Protein AF-A0AAD4W761-F1 (afdb_monomer_lite)

Foldseek 3Di:
DVVVVVVVVVVVVVVVVVVVVVVVVVVVVVVVVVVVVVVVVVVVVVVVVVVVVVVVVVVVVVVVVVVVVVVVVVVVVVVVVVVVVVVVVVVVVVVVVVVVVVVVVVVVVVVPDPDPDPPVPPVVPPDPDPDPDPDDDDDDDDDDDDPDDDPDLVQQPDPVVSDRDDDPDDDDDDDDDDPDVVVVVVVVVVVVVD

Sequence (194 aa):
MILNSTVHIHERKSNDAEVESLREEYHQRVATLERKVYALTKERDTLRWEQNKKSDAAALLKEKDEIINQVLAEGEELSKKQAAQEGQIRKLRAQIREFEEEKKGLITKLQEGDAAVAVAEEVKKNNHVDGKTLDNELEVVEGMKLDKGYISPYFITNQNNKKCELENPLIIIHEKKISSINDVVKVLELVLQL

pLDDT: mean 77.9, std 15.73, range [31.94, 96.19]

Radius of gyration: 45.32 Å; chains: 1; bounding box: 73×38×154 Å

InterPro domains:
  IPR022092 TATA element modulatory factor 1 DNA binding [PF12329] (56-124)
  IPR027409 GroEL-like apical domain superfamily [G3DSA:3.50.7.10] (127-194)
  IPR027409 GroEL-like apical domain superfamily [SSF52029] (135-193)

Structure (mmCIF, N/CA/C/O backbone):
data_AF-A0AAD4W761-F1
#
_entry.id   AF-A0AAD4W761-F1
#
loop_
_atom_site.group_PDB
_atom_site.id
_atom_site.type_symbol
_atom_site.label_atom_id
_atom_site.label_alt_id
_atom_site.label_comp_id
_atom_site.label_asym_id
_atom_site.label_entity_id
_atom_site.label_seq_id
_atom_site.pdbx_PDB_ins_code
_atom_site.Cartn_x
_atom_site.Cartn_y
_atom_site.Cartn_z
_atom_site.occupancy
_atom_site.B_iso_or_equiv
_atom_site.auth_seq_id
_atom_site.auth_comp_id
_atom_site.auth_asym_id
_atom_site.auth_atom_id
_atom_site.pdbx_PDB_model_num
ATOM 1 N N . MET A 1 1 ? 39.988 -2.678 -91.164 1.00 60.91 1 MET A N 1
ATOM 2 C CA . MET A 1 1 ? 40.422 -3.346 -89.915 1.00 60.91 1 MET A CA 1
ATOM 3 C C . MET A 1 1 ? 40.260 -2.461 -88.670 1.00 60.91 1 MET A C 1
ATOM 5 O O . MET A 1 1 ? 39.873 -2.989 -87.644 1.00 60.91 1 MET A O 1
ATOM 9 N N . ILE A 1 2 ? 40.465 -1.136 -88.754 1.00 56.91 2 ILE A N 1
ATOM 10 C CA . ILE A 1 2 ? 40.425 -0.217 -87.591 1.00 56.91 2 ILE A CA 1
ATOM 11 C C . ILE A 1 2 ? 38.996 0.108 -87.089 1.00 56.91 2 ILE A C 1
ATOM 13 O O . ILE A 1 2 ? 38.800 0.296 -85.895 1.00 56.91 2 ILE A O 1
ATOM 17 N N . LEU A 1 3 ? 37.969 0.128 -87.954 1.00 57.50 3 LEU A N 1
ATOM 18 C CA . LEU A 1 3 ? 36.592 0.431 -87.516 1.00 57.50 3 LEU A CA 1
ATOM 19 C C . LEU A 1 3 ? 36.008 -0.639 -86.573 1.00 57.50 3 LEU A C 1
ATOM 21 O O . LEU A 1 3 ? 35.430 -0.291 -85.549 1.00 57.50 3 LEU A O 1
ATOM 25 N N . ASN A 1 4 ? 36.209 -1.928 -86.870 1.00 58.97 4 ASN A N 1
ATOM 26 C CA . ASN A 1 4 ? 35.642 -3.023 -86.069 1.00 58.97 4 ASN A CA 1
ATOM 27 C C . ASN A 1 4 ? 36.261 -3.111 -84.666 1.00 58.97 4 ASN A C 1
ATOM 29 O O . ASN A 1 4 ? 35.564 -3.438 -83.711 1.00 58.97 4 ASN A O 1
ATOM 33 N N . SER A 1 5 ? 37.549 -2.777 -84.509 1.00 64.50 5 SER A N 1
ATOM 34 C CA . SER A 1 5 ? 38.173 -2.700 -83.182 1.00 64.50 5 SER A CA 1
ATOM 35 C C . SER A 1 5 ? 37.614 -1.542 -82.359 1.00 64.50 5 SER A C 1
ATOM 37 O O . SER A 1 5 ? 37.387 -1.700 -81.164 1.00 64.50 5 SER A O 1
ATOM 39 N N . THR A 1 6 ? 37.352 -0.392 -82.985 1.00 67.19 6 THR A N 1
ATOM 40 C CA . THR A 1 6 ? 36.808 0.782 -82.290 1.00 67.19 6 THR A CA 1
ATOM 41 C C . THR A 1 6 ? 35.362 0.559 -81.853 1.00 67.19 6 THR A C 1
ATOM 43 O O . THR A 1 6 ? 35.023 0.917 -80.728 1.00 67.19 6 THR A O 1
ATOM 46 N N . VAL A 1 7 ? 34.538 -0.087 -82.687 1.00 69.69 7 VAL A N 1
ATOM 47 C CA . VAL A 1 7 ? 33.154 -0.457 -82.337 1.00 69.69 7 VAL A CA 1
ATOM 48 C C . VAL A 1 7 ? 33.130 -1.423 -81.152 1.00 69.69 7 VAL A C 1
ATOM 50 O O . VAL A 1 7 ? 32.472 -1.131 -80.161 1.00 69.69 7 VAL A O 1
ATOM 53 N N . HIS A 1 8 ? 33.936 -2.490 -81.166 1.00 65.81 8 HIS A N 1
ATOM 54 C CA . HIS A 1 8 ? 33.999 -3.426 -80.037 1.00 65.81 8 HIS A CA 1
ATOM 55 C C . HIS A 1 8 ? 34.548 -2.812 -78.744 1.00 65.81 8 HIS A C 1
ATOM 57 O O . HIS A 1 8 ? 34.137 -3.202 -77.653 1.00 65.81 8 HIS A O 1
ATOM 63 N N . ILE A 1 9 ? 35.474 -1.852 -78.832 1.00 67.81 9 ILE A N 1
ATOM 64 C CA . ILE A 1 9 ? 35.941 -1.105 -77.656 1.00 67.81 9 ILE A CA 1
ATOM 65 C C . ILE A 1 9 ? 34.816 -0.219 -77.105 1.00 67.81 9 ILE A C 1
ATOM 67 O O . ILE A 1 9 ? 34.692 -0.090 -75.889 1.00 67.81 9 ILE A O 1
ATOM 71 N N . HIS A 1 10 ? 34.000 0.382 -77.973 1.00 67.88 10 HIS A N 1
ATOM 72 C CA . HIS A 1 10 ? 32.864 1.206 -77.562 1.00 67.88 10 HIS A CA 1
ATOM 73 C C . HIS A 1 10 ? 31.740 0.365 -76.943 1.00 67.88 10 HIS A C 1
ATOM 75 O O . HIS A 1 10 ? 31.237 0.723 -75.885 1.00 67.88 10 HIS A O 1
ATOM 81 N N . GLU A 1 11 ? 31.416 -0.786 -77.538 1.00 67.06 11 GLU A N 1
ATOM 82 C CA . GLU A 1 11 ? 30.448 -1.753 -77.001 1.00 67.06 11 GLU A CA 1
ATOM 83 C C . GLU A 1 11 ? 30.891 -2.300 -75.640 1.00 67.06 11 GLU A C 1
ATOM 85 O O . GLU A 1 11 ? 30.096 -2.335 -74.709 1.00 67.06 11 GLU A O 1
ATOM 90 N N . ARG A 1 12 ? 32.174 -2.661 -75.475 1.00 69.88 12 ARG A N 1
ATOM 91 C CA . ARG A 1 12 ? 32.706 -3.095 -74.169 1.00 69.88 12 ARG A CA 1
ATOM 92 C C . ARG A 1 12 ? 32.616 -1.996 -73.114 1.00 69.88 12 ARG A C 1
ATOM 94 O O . ARG A 1 12 ? 32.177 -2.269 -72.008 1.00 69.88 12 ARG A O 1
ATOM 101 N N . LYS A 1 13 ? 32.970 -0.756 -73.467 1.00 70.00 13 LYS A N 1
ATOM 102 C CA . LYS A 1 13 ? 32.838 0.396 -72.560 1.00 70.00 13 LYS A CA 1
ATOM 103 C C . LYS A 1 13 ? 31.381 0.696 -72.196 1.00 70.00 13 LYS A C 1
ATOM 105 O O . LYS A 1 13 ? 31.127 1.091 -71.066 1.00 70.00 13 LYS A O 1
ATOM 110 N N . SER A 1 14 ? 30.450 0.511 -73.134 1.00 73.50 14 SER A N 1
ATOM 111 C CA . SER A 1 14 ? 29.008 0.651 -72.891 1.00 73.50 14 SER A CA 1
ATOM 112 C C . SER A 1 14 ? 28.508 -0.421 -71.923 1.00 73.50 14 SER A C 1
ATOM 114 O O . SER A 1 14 ? 27.874 -0.098 -70.925 1.00 73.50 14 SER A O 1
ATOM 116 N N . ASN A 1 15 ? 28.874 -1.682 -72.161 1.00 79.25 15 ASN A N 1
ATOM 117 C CA . ASN A 1 15 ? 28.466 -2.807 -71.320 1.00 79.25 15 ASN A CA 1
ATOM 118 C C . ASN A 1 15 ? 29.048 -2.710 -69.899 1.00 79.25 15 ASN A C 1
ATOM 120 O O . ASN A 1 15 ? 28.340 -2.975 -68.933 1.00 79.25 15 ASN A O 1
ATOM 124 N N . ASP A 1 16 ? 30.310 -2.294 -69.751 1.00 81.25 16 ASP A N 1
ATOM 125 C CA . ASP A 1 16 ? 30.931 -2.096 -68.434 1.00 81.25 16 ASP A CA 1
ATOM 126 C C . ASP A 1 16 ? 30.232 -0.975 -67.640 1.00 81.25 16 ASP A C 1
ATOM 128 O O . ASP A 1 16 ? 30.037 -1.098 -66.430 1.00 81.25 16 ASP A O 1
ATOM 132 N N . ALA A 1 17 ? 29.795 0.097 -68.314 1.00 84.62 17 ALA A N 1
ATOM 133 C CA . ALA A 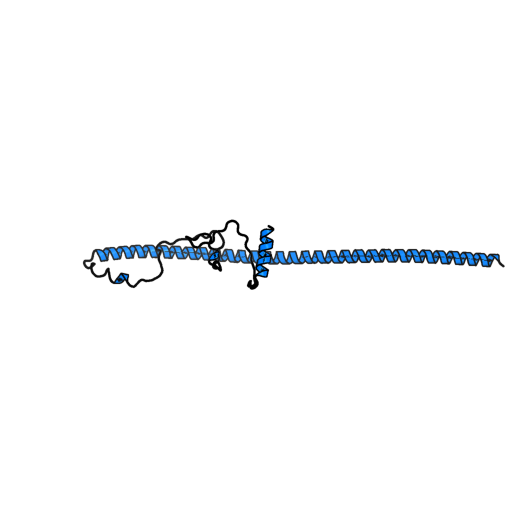1 17 ? 29.038 1.180 -67.685 1.00 84.62 17 ALA A CA 1
ATOM 134 C C . ALA A 1 17 ? 27.629 0.734 -67.248 1.00 84.62 17 ALA A C 1
ATOM 136 O O . ALA A 1 17 ? 27.174 1.102 -66.163 1.00 84.62 17 ALA A O 1
ATOM 137 N N . GLU A 1 18 ? 26.954 -0.090 -68.053 1.00 87.19 18 GLU A N 1
ATOM 138 C CA . GLU A 1 18 ? 25.661 -0.686 -67.693 1.00 87.19 18 GLU A CA 1
ATOM 139 C C . GLU A 1 18 ? 25.786 -1.608 -66.471 1.00 87.19 18 GLU A C 1
ATOM 141 O O . GLU A 1 18 ? 24.979 -1.516 -65.541 1.00 87.19 18 GLU A O 1
ATOM 146 N N . VAL A 1 19 ? 26.833 -2.439 -66.418 1.00 84.50 19 VAL A N 1
ATOM 147 C CA . VAL A 1 19 ? 27.115 -3.329 -65.279 1.00 84.50 19 VAL A CA 1
ATOM 148 C C . VAL A 1 19 ? 27.401 -2.541 -64.000 1.00 84.50 19 VAL A C 1
ATOM 150 O O . VAL A 1 19 ? 26.883 -2.904 -62.940 1.00 84.50 19 VAL A O 1
ATOM 153 N N . GLU A 1 20 ? 28.176 -1.456 -64.074 1.00 87.31 20 GLU A N 1
ATOM 154 C CA . GLU A 1 20 ? 28.436 -0.617 -62.898 1.00 87.31 20 GLU A CA 1
ATOM 155 C C . GLU A 1 20 ? 27.157 0.087 -62.421 1.00 87.31 20 GLU A C 1
ATOM 157 O O . GLU A 1 20 ? 26.890 0.105 -61.222 1.00 87.31 20 GLU A O 1
ATOM 162 N N . SER A 1 21 ? 26.301 0.561 -63.337 1.00 88.12 21 SER A N 1
ATOM 163 C CA . SER A 1 21 ? 25.018 1.184 -62.973 1.00 88.12 21 SER A CA 1
ATOM 164 C C . SER A 1 21 ? 24.080 0.219 -62.235 1.00 88.12 21 SER A C 1
ATOM 166 O O . SER A 1 21 ? 23.506 0.573 -61.203 1.00 88.12 21 SER A O 1
ATOM 168 N N . LEU A 1 22 ? 23.993 -1.034 -62.702 1.00 90.19 22 LEU A N 1
ATOM 169 C CA . LEU A 1 22 ? 23.227 -2.091 -62.042 1.00 90.19 22 LEU A CA 1
ATOM 170 C C . LEU A 1 22 ? 23.802 -2.384 -60.659 1.00 90.19 22 LEU A C 1
ATOM 172 O O . LEU A 1 22 ? 23.060 -2.508 -59.687 1.00 90.19 22 LEU A O 1
ATOM 176 N N . ARG A 1 23 ? 25.129 -2.476 -60.544 1.00 88.00 23 ARG A N 1
ATOM 177 C CA . ARG A 1 23 ? 25.806 -2.710 -59.266 1.00 88.00 23 ARG A CA 1
ATOM 178 C C . ARG A 1 23 ? 25.522 -1.591 -58.263 1.00 88.00 23 ARG A C 1
ATOM 180 O O . ARG A 1 23 ? 25.254 -1.878 -57.094 1.00 88.00 23 ARG A O 1
ATOM 187 N N . GLU A 1 24 ? 25.530 -0.341 -58.710 1.00 89.44 24 GLU A N 1
ATOM 188 C CA . GLU A 1 24 ? 25.200 0.823 -57.888 1.00 89.44 24 GLU A CA 1
ATOM 189 C C . GLU A 1 24 ? 23.731 0.810 -57.442 1.00 89.44 24 GLU 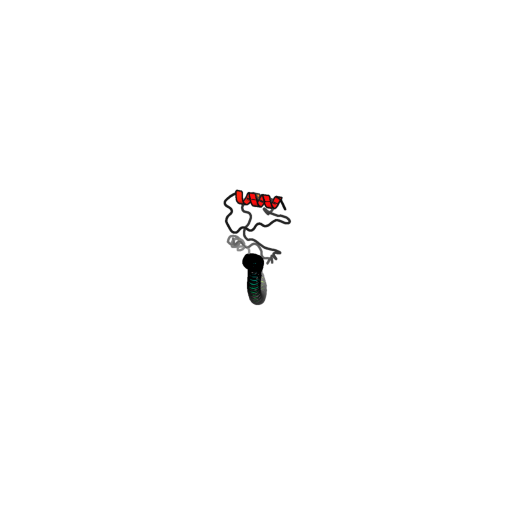A C 1
ATOM 191 O O . GLU A 1 24 ? 23.445 1.019 -56.258 1.00 89.44 24 GLU A O 1
ATOM 196 N N . GLU A 1 25 ? 22.806 0.455 -58.338 1.00 91.31 25 GLU A N 1
ATOM 197 C CA . GLU A 1 25 ? 21.389 0.263 -58.012 1.00 91.31 25 GLU A CA 1
ATOM 198 C C . GLU A 1 25 ? 21.194 -0.857 -56.974 1.00 91.31 25 GLU A C 1
ATOM 200 O O . GLU A 1 25 ? 20.497 -0.669 -55.970 1.00 91.31 25 GLU A O 1
ATOM 205 N N . TYR A 1 26 ? 21.865 -2.001 -57.147 1.00 93.50 26 TYR A N 1
ATOM 206 C CA . TYR A 1 26 ? 21.853 -3.100 -56.179 1.00 93.50 26 TYR A CA 1
ATOM 207 C C . TYR A 1 26 ? 22.385 -2.656 -54.814 1.00 93.50 26 TYR A C 1
ATOM 209 O O . TYR A 1 26 ? 21.756 -2.946 -53.794 1.00 93.50 26 TYR A O 1
ATOM 217 N N . HIS A 1 27 ? 23.497 -1.921 -54.765 1.00 91.19 27 HIS A N 1
ATOM 218 C CA . HIS A 1 27 ? 24.047 -1.402 -53.512 1.00 91.19 27 HIS A CA 1
ATOM 219 C C . HIS A 1 27 ? 23.092 -0.422 -52.820 1.00 91.19 27 HIS A C 1
ATOM 221 O O . HIS A 1 27 ? 22.879 -0.525 -51.608 1.00 91.19 27 HIS A O 1
ATOM 227 N N . GLN A 1 28 ? 22.452 0.481 -53.566 1.00 91.94 28 GLN A N 1
ATOM 228 C CA . GLN A 1 28 ? 21.430 1.378 -53.018 1.00 91.94 28 GLN A CA 1
ATOM 229 C C . GLN A 1 28 ? 20.206 0.611 -52.504 1.00 91.94 28 GLN A C 1
ATOM 231 O O . GLN A 1 28 ? 19.641 0.950 -51.454 1.00 91.94 28 GLN A O 1
ATOM 236 N N . ARG A 1 29 ? 19.802 -0.449 -53.210 1.00 92.19 29 ARG A N 1
ATOM 237 C CA . ARG A 1 29 ? 18.687 -1.307 -52.804 1.00 92.19 29 ARG A CA 1
ATOM 238 C C . ARG A 1 29 ? 19.008 -2.062 -51.520 1.00 92.19 29 ARG A C 1
ATOM 240 O O . ARG A 1 29 ? 18.184 -2.053 -50.606 1.00 92.19 29 ARG A O 1
ATOM 247 N N . VAL A 1 30 ? 20.202 -2.645 -51.422 1.00 92.69 30 VAL A N 1
ATOM 248 C CA . VAL A 1 30 ? 20.694 -3.321 -50.213 1.00 92.69 30 VAL A CA 1
ATOM 249 C C . VAL A 1 30 ? 20.752 -2.343 -49.042 1.00 92.69 30 VAL A C 1
ATOM 251 O O . VAL A 1 30 ? 20.143 -2.616 -48.012 1.00 92.69 30 VAL A O 1
ATOM 254 N N . ALA A 1 31 ? 21.343 -1.159 -49.218 1.00 91.56 31 ALA A N 1
ATOM 255 C CA . ALA A 1 31 ? 21.421 -0.150 -48.158 1.00 91.56 31 ALA A CA 1
ATOM 256 C C . ALA A 1 31 ? 20.030 0.296 -47.664 1.00 91.56 31 ALA A C 1
ATOM 258 O O . ALA A 1 31 ? 19.809 0.528 -46.474 1.00 91.56 31 ALA A O 1
ATOM 259 N N . THR A 1 32 ? 19.059 0.401 -48.575 1.00 93.38 32 THR A N 1
ATOM 260 C CA . THR A 1 32 ? 17.668 0.732 -48.232 1.00 93.38 32 THR A CA 1
ATOM 261 C C . THR A 1 32 ? 17.001 -0.400 -47.449 1.00 93.38 32 THR A C 1
ATOM 263 O O . THR A 1 32 ? 16.297 -0.146 -46.469 1.00 93.38 32 THR A O 1
ATOM 266 N N . LEU A 1 33 ? 17.229 -1.652 -47.856 1.00 92.25 33 LEU A N 1
ATOM 267 C CA . LEU A 1 33 ? 16.719 -2.831 -47.159 1.00 92.25 33 LEU A CA 1
ATOM 268 C C . LEU A 1 33 ? 17.332 -2.970 -45.765 1.00 92.25 33 LEU A C 1
ATOM 270 O O . LEU A 1 33 ? 16.588 -3.193 -44.815 1.00 92.25 33 LEU A O 1
ATOM 274 N N . GLU A 1 34 ? 18.637 -2.761 -45.610 1.00 91.25 34 GLU A N 1
ATOM 275 C CA . GLU A 1 34 ? 19.326 -2.794 -44.314 1.00 91.25 34 GLU A CA 1
ATOM 276 C C . GLU A 1 34 ? 18.765 -1.748 -43.345 1.00 91.25 34 GLU A C 1
ATOM 278 O O . GLU A 1 34 ? 18.434 -2.072 -42.201 1.00 91.25 34 GLU A O 1
ATOM 283 N N . ARG A 1 35 ? 18.555 -0.508 -43.812 1.00 92.94 35 ARG A N 1
ATOM 284 C CA . ARG A 1 35 ? 17.899 0.543 -43.011 1.00 92.94 35 ARG A CA 1
ATOM 285 C C . ARG A 1 35 ? 16.489 0.137 -42.590 1.00 92.94 35 ARG A C 1
ATOM 287 O O . ARG A 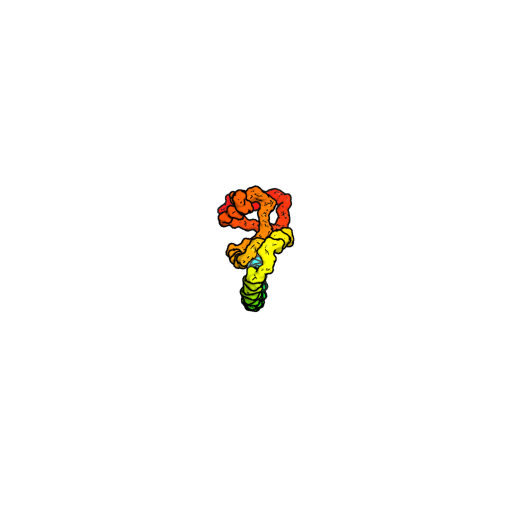1 35 ? 16.104 0.365 -41.443 1.00 92.94 35 ARG A O 1
ATOM 294 N N . LYS A 1 36 ? 15.724 -0.483 -43.493 1.00 96.19 36 LYS A N 1
ATOM 295 C CA . LYS A 1 36 ? 14.369 -0.966 -43.201 1.00 96.19 36 LYS A CA 1
ATOM 296 C C . LYS A 1 36 ? 14.383 -2.113 -42.187 1.00 96.19 36 LYS A C 1
ATOM 298 O O . LYS A 1 36 ? 13.573 -2.100 -41.266 1.00 96.19 36 LYS A O 1
ATOM 303 N N . VAL A 1 37 ? 15.311 -3.063 -42.310 1.00 94.31 37 VAL A N 1
ATOM 304 C CA . VAL A 1 37 ? 15.493 -4.159 -41.344 1.00 94.31 37 VAL A CA 1
ATOM 305 C C . VAL A 1 37 ? 15.845 -3.608 -39.967 1.00 94.31 37 VAL A C 1
ATOM 307 O O . VAL A 1 37 ? 15.253 -4.034 -38.976 1.00 94.31 37 VAL A O 1
ATOM 310 N N . TYR A 1 38 ? 16.749 -2.631 -39.893 1.00 95.31 38 TYR A N 1
ATOM 311 C CA . TYR A 1 38 ? 17.099 -1.979 -38.634 1.00 95.31 38 TYR A CA 1
ATOM 312 C C . TYR A 1 38 ? 15.895 -1.270 -37.995 1.00 95.31 38 TYR A C 1
ATOM 314 O O . TYR A 1 38 ? 15.610 -1.488 -36.817 1.00 95.31 38 TYR A O 1
ATOM 322 N N . ALA A 1 39 ? 15.151 -0.475 -38.772 1.00 94.00 39 ALA A N 1
ATOM 323 C CA . ALA A 1 39 ? 13.960 0.224 -38.288 1.00 94.00 39 ALA A CA 1
ATOM 324 C C . ALA A 1 39 ? 12.896 -0.752 -37.755 1.00 94.00 39 ALA A C 1
ATOM 326 O O . ALA A 1 39 ? 12.426 -0.586 -36.631 1.00 94.00 39 ALA A O 1
ATOM 327 N N . LEU A 1 40 ? 12.593 -1.812 -38.513 1.00 93.1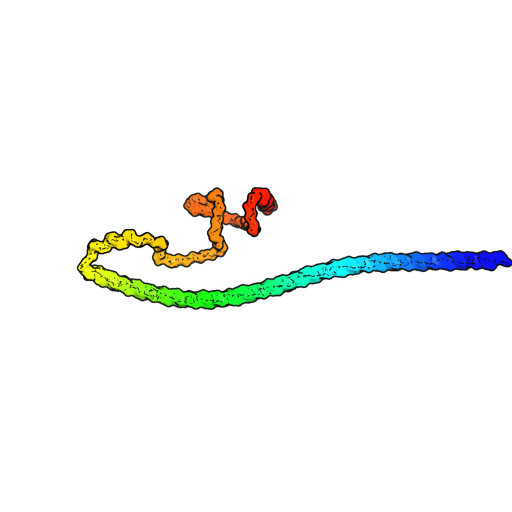2 40 LEU A N 1
ATOM 328 C CA . LEU A 1 40 ? 11.630 -2.842 -38.110 1.00 93.12 40 LEU A CA 1
ATOM 329 C C . LEU A 1 40 ? 12.103 -3.645 -36.892 1.00 93.12 40 LEU A C 1
ATOM 331 O O . LEU A 1 40 ? 11.295 -4.015 -36.046 1.00 93.12 40 LEU A O 1
ATOM 335 N N . THR A 1 41 ? 13.406 -3.906 -36.776 1.00 93.94 41 THR A N 1
ATOM 336 C CA . THR A 1 41 ? 13.982 -4.592 -35.609 1.00 93.94 41 THR A CA 1
ATOM 337 C C . THR A 1 41 ? 13.812 -3.748 -34.350 1.00 93.94 41 THR A C 1
ATOM 339 O O . THR A 1 41 ? 13.353 -4.255 -33.328 1.00 93.94 41 THR A O 1
ATOM 342 N N . LYS A 1 42 ? 14.106 -2.447 -34.442 1.00 95.19 42 LYS A N 1
ATOM 343 C CA . LYS A 1 42 ? 13.908 -1.500 -33.342 1.00 95.19 42 LYS A CA 1
ATOM 344 C C . LYS A 1 42 ? 12.436 -1.418 -32.930 1.00 95.19 42 LYS A C 1
ATOM 346 O O . LYS A 1 42 ? 12.144 -1.490 -31.741 1.00 95.19 42 LYS A O 1
ATOM 351 N N . GLU A 1 43 ? 11.527 -1.314 -33.898 1.00 91.81 43 GLU A N 1
ATOM 352 C CA . GLU A 1 43 ? 10.079 -1.263 -33.658 1.00 91.81 43 GLU A CA 1
ATOM 353 C C . GLU A 1 43 ? 9.558 -2.549 -32.991 1.00 91.81 43 GLU A C 1
ATOM 355 O O . GLU A 1 43 ? 8.842 -2.494 -31.987 1.00 91.81 43 GLU A O 1
ATOM 360 N N . ARG A 1 44 ? 9.982 -3.720 -33.482 1.00 92.12 44 ARG A N 1
ATOM 361 C CA . ARG A 1 44 ? 9.664 -5.020 -32.873 1.00 92.12 44 ARG A CA 1
ATOM 362 C C . ARG A 1 44 ? 10.104 -5.076 -31.411 1.00 92.12 44 ARG A C 1
ATOM 364 O O . ARG A 1 44 ? 9.344 -5.539 -30.562 1.00 92.12 44 ARG A O 1
ATOM 371 N N . ASP A 1 45 ? 11.322 -4.633 -31.116 1.00 90.06 45 ASP A N 1
ATOM 372 C CA . ASP A 1 45 ? 11.877 -4.709 -29.764 1.00 90.06 45 ASP A CA 1
ATOM 373 C C . ASP A 1 45 ? 11.160 -3.745 -28.805 1.00 90.06 45 ASP A C 1
ATOM 375 O O . ASP A 1 45 ? 10.870 -4.125 -27.667 1.00 90.06 45 ASP A O 1
ATOM 379 N N . THR A 1 46 ? 10.774 -2.551 -29.274 1.00 87.69 46 THR A N 1
ATOM 380 C CA . THR A 1 46 ? 9.934 -1.628 -28.492 1.00 87.69 46 THR A CA 1
ATOM 381 C C . THR A 1 46 ? 8.550 -2.210 -28.206 1.00 87.69 46 THR A C 1
ATOM 383 O O . THR A 1 46 ? 8.112 -2.200 -27.056 1.00 87.69 46 THR A O 1
ATOM 386 N N . LEU A 1 47 ? 7.896 -2.806 -29.209 1.00 86.00 47 LEU A N 1
ATOM 387 C CA . LEU A 1 47 ? 6.574 -3.422 -29.047 1.00 86.00 47 LEU A CA 1
ATOM 388 C C . LEU A 1 47 ? 6.612 -4.616 -28.087 1.00 86.00 47 LEU A C 1
ATOM 390 O O . LEU A 1 47 ? 5.726 -4.765 -27.245 1.00 86.00 47 LEU A O 1
ATOM 394 N N . ARG A 1 48 ? 7.659 -5.447 -28.164 1.00 84.00 48 ARG A N 1
ATOM 395 C CA . ARG A 1 48 ? 7.858 -6.574 -27.240 1.00 84.00 48 ARG A CA 1
ATOM 396 C C . ARG A 1 48 ? 7.995 -6.098 -25.792 1.00 84.00 48 ARG A C 1
ATOM 398 O O . ARG A 1 48 ? 7.428 -6.715 -24.893 1.00 84.00 48 ARG A O 1
ATOM 405 N N . TRP A 1 49 ? 8.728 -5.009 -25.557 1.00 72.19 49 TRP A N 1
ATOM 406 C CA . TRP A 1 49 ? 8.886 -4.438 -24.217 1.00 72.19 49 TRP A CA 1
ATOM 407 C C . TRP A 1 49 ? 7.564 -3.890 -23.662 1.00 72.19 49 TRP A C 1
ATOM 409 O O . TRP A 1 49 ? 7.210 -4.163 -22.514 1.00 72.19 49 TRP A O 1
ATOM 419 N N . GLU A 1 50 ? 6.790 -3.186 -24.489 1.00 77.44 50 GLU A N 1
ATOM 420 C CA . GLU A 1 50 ? 5.459 -2.701 -24.108 1.00 77.44 50 GLU A CA 1
ATOM 421 C C . GLU A 1 50 ? 4.479 -3.840 -23.808 1.00 77.44 50 GLU A C 1
ATOM 423 O O . GLU A 1 50 ? 3.707 -3.754 -22.850 1.00 77.44 50 GLU A O 1
ATOM 428 N N . GLN A 1 51 ? 4.509 -4.915 -24.600 1.00 77.75 51 GLN A N 1
ATOM 429 C CA . GLN A 1 51 ? 3.664 -6.086 -24.384 1.00 77.75 51 GLN A CA 1
ATOM 430 C C . GLN A 1 51 ? 4.000 -6.789 -23.065 1.00 77.75 51 GLN A C 1
ATOM 432 O O . GLN A 1 51 ? 3.080 -7.119 -22.320 1.00 77.75 51 GLN A O 1
ATOM 437 N N . ASN A 1 52 ? 5.288 -6.941 -22.739 1.00 73.31 52 ASN A N 1
ATOM 438 C CA . ASN A 1 52 ? 5.719 -7.499 -21.455 1.00 73.31 52 ASN A CA 1
ATOM 439 C C . ASN A 1 52 ? 5.261 -6.625 -20.275 1.00 73.31 52 ASN A C 1
ATOM 441 O O . ASN A 1 52 ? 4.701 -7.124 -19.306 1.00 73.31 52 ASN A O 1
ATOM 445 N N . LYS A 1 53 ? 5.390 -5.296 -20.379 1.00 76.56 53 LYS A N 1
ATOM 446 C CA . LYS A 1 53 ? 4.901 -4.382 -19.334 1.00 76.56 53 LYS A CA 1
ATOM 447 C C . LYS A 1 53 ? 3.382 -4.486 -19.137 1.00 76.56 53 LYS A C 1
ATOM 449 O O . LYS A 1 53 ? 2.894 -4.398 -18.011 1.00 76.56 53 LYS A O 1
ATOM 454 N N . LYS A 1 54 ? 2.625 -4.681 -20.223 1.00 74.44 54 LYS A N 1
ATOM 455 C CA . LYS A 1 54 ? 1.173 -4.922 -20.170 1.00 74.44 54 LYS A CA 1
ATOM 456 C C . LYS A 1 54 ? 0.835 -6.285 -19.561 1.00 74.44 54 LYS A C 1
ATOM 458 O O . LYS A 1 54 ? -0.122 -6.358 -18.795 1.00 74.44 54 LYS A O 1
ATOM 463 N N . SER A 1 55 ? 1.592 -7.343 -19.863 1.00 74.75 55 SER A N 1
ATOM 464 C CA . SER A 1 55 ? 1.375 -8.659 -19.247 1.00 74.75 55 SER A CA 1
ATOM 465 C C . SER A 1 55 ? 1.692 -8.655 -17.756 1.00 74.75 55 SER A C 1
ATOM 467 O O . SER A 1 55 ? 0.926 -9.224 -16.985 1.00 74.75 55 SER A O 1
ATOM 469 N N . ASP A 1 56 ? 2.752 -7.958 -17.341 1.00 76.56 56 ASP A N 1
ATOM 470 C CA . ASP A 1 56 ? 3.117 -7.822 -15.928 1.00 76.56 56 ASP A CA 1
ATOM 471 C C . ASP A 1 56 ? 2.033 -7.052 -15.161 1.00 76.56 56 ASP A C 1
ATOM 473 O O . ASP A 1 56 ? 1.616 -7.460 -14.080 1.00 76.56 56 ASP A O 1
ATOM 477 N N . ALA A 1 57 ? 1.491 -5.983 -15.756 1.00 75.44 57 ALA A N 1
ATOM 478 C CA . ALA A 1 57 ? 0.355 -5.260 -15.188 1.00 75.44 57 ALA A CA 1
ATOM 479 C C . ALA A 1 57 ? -0.908 -6.136 -15.076 1.00 75.44 57 ALA A C 1
ATOM 481 O O . ALA A 1 57 ? -1.621 -6.055 -14.078 1.00 75.44 57 ALA A O 1
ATOM 482 N N . ALA A 1 58 ? -1.179 -6.990 -16.069 1.00 78.19 58 ALA A N 1
ATOM 483 C CA . ALA A 1 58 ? -2.309 -7.919 -16.034 1.00 78.19 58 ALA A CA 1
ATOM 484 C C . ALA A 1 58 ? -2.137 -9.013 -14.965 1.00 78.19 58 ALA A C 1
ATOM 486 O O . ALA A 1 58 ? -3.104 -9.361 -14.288 1.00 78.19 58 ALA A O 1
ATOM 487 N N . ALA A 1 59 ? -0.917 -9.525 -14.779 1.00 81.44 59 ALA A N 1
ATOM 488 C CA . ALA A 1 59 ? -0.603 -10.477 -13.716 1.00 81.44 59 ALA A CA 1
ATOM 489 C C . ALA A 1 59 ? -0.802 -9.851 -12.326 1.00 81.44 59 ALA A C 1
ATOM 491 O O . ALA A 1 59 ? -1.469 -10.445 -11.481 1.00 81.44 59 ALA A O 1
ATOM 492 N N . LEU A 1 60 ? -0.316 -8.621 -12.128 1.00 79.62 60 LEU A N 1
ATOM 493 C CA . LEU A 1 60 ? -0.499 -7.871 -10.881 1.00 79.62 60 LEU A CA 1
ATOM 494 C C . LEU A 1 60 ? -1.971 -7.565 -10.583 1.00 79.62 60 LEU A C 1
ATOM 496 O O . LEU A 1 60 ? -2.378 -7.589 -9.425 1.00 79.62 60 LEU A O 1
ATOM 500 N N . LEU A 1 61 ? -2.778 -7.265 -11.604 1.00 76.44 61 LEU A N 1
ATOM 501 C CA . LEU A 1 61 ? -4.220 -7.064 -11.427 1.00 76.44 61 LEU A CA 1
ATOM 502 C C . LEU A 1 61 ? -4.903 -8.349 -10.961 1.00 76.44 61 LEU A C 1
ATOM 504 O O . LEU A 1 61 ? -5.651 -8.313 -9.991 1.00 76.44 61 LEU A O 1
ATOM 508 N N . LYS A 1 62 ? -4.576 -9.485 -11.583 1.00 87.62 62 LYS A N 1
ATOM 509 C CA . LYS A 1 62 ? -5.119 -10.786 -11.184 1.00 87.62 62 LYS A CA 1
ATOM 510 C C . LYS A 1 62 ? -4.744 -11.150 -9.742 1.00 87.62 62 LYS A C 1
ATOM 512 O O . LYS A 1 62 ? -5.600 -11.599 -8.989 1.00 87.62 62 LYS A O 1
ATOM 517 N N . GLU A 1 63 ? -3.493 -10.920 -9.352 1.00 88.25 63 GLU A N 1
ATOM 518 C CA . GLU A 1 63 ? -3.027 -11.141 -7.977 1.00 88.25 63 GLU A CA 1
ATOM 519 C C . GLU A 1 63 ? -3.767 -10.236 -6.978 1.00 88.25 63 GLU A C 1
ATOM 521 O O . GLU A 1 63 ? -4.212 -10.692 -5.925 1.00 88.25 63 GLU A O 1
ATOM 526 N N . LYS A 1 64 ? -3.979 -8.958 -7.323 1.00 85.50 64 LYS A N 1
ATOM 527 C CA . LYS A 1 64 ? -4.770 -8.037 -6.494 1.00 85.50 64 LYS A CA 1
ATOM 528 C C . LYS A 1 64 ? -6.226 -8.473 -6.357 1.00 85.50 64 LYS A C 1
ATOM 530 O O . LYS A 1 64 ? -6.754 -8.410 -5.249 1.00 85.50 64 LYS A O 1
ATOM 535 N N . ASP A 1 65 ? -6.857 -8.926 -7.435 1.00 88.50 65 ASP A N 1
ATOM 536 C CA . ASP A 1 65 ? -8.232 -9.436 -7.401 1.00 88.50 65 ASP A CA 1
ATOM 537 C C . ASP A 1 65 ? -8.342 -10.696 -6.522 1.00 88.50 65 ASP A C 1
ATOM 539 O O . ASP A 1 65 ? -9.298 -10.843 -5.759 1.00 88.50 65 ASP A O 1
ATOM 543 N N . GLU A 1 66 ? -7.345 -11.587 -6.562 1.00 93.12 66 GLU A N 1
ATOM 544 C CA . GLU A 1 66 ? -7.268 -12.751 -5.667 1.00 93.12 66 GLU A CA 1
ATOM 545 C C . GLU A 1 66 ? -7.161 -12.333 -4.190 1.00 93.12 66 GLU A C 1
ATOM 547 O O . GLU A 1 66 ? -7.904 -12.859 -3.356 1.00 93.12 66 GLU A O 1
ATOM 552 N N . ILE A 1 67 ? -6.319 -11.345 -3.867 1.00 91.94 67 ILE A N 1
ATOM 553 C CA . ILE A 1 67 ? -6.193 -10.799 -2.503 1.00 91.94 67 ILE A CA 1
ATOM 554 C C . ILE A 1 67 ? -7.510 -10.165 -2.040 1.00 91.94 67 ILE A C 1
ATOM 556 O O . ILE A 1 67 ? -7.946 -10.410 -0.916 1.00 91.94 67 ILE A O 1
ATOM 560 N N . ILE A 1 68 ? -8.169 -9.374 -2.892 1.00 90.19 68 ILE A N 1
ATOM 561 C CA . ILE A 1 68 ? -9.459 -8.746 -2.565 1.00 90.19 68 ILE A CA 1
ATOM 562 C C . ILE A 1 68 ? -10.497 -9.814 -2.207 1.00 90.19 68 ILE A C 1
ATOM 564 O O . ILE A 1 68 ? -11.185 -9.684 -1.195 1.00 90.19 68 ILE A O 1
ATOM 568 N N . ASN A 1 69 ? -10.579 -10.890 -2.991 1.00 92.38 69 ASN A N 1
ATOM 569 C CA . ASN A 1 69 ? -11.514 -11.982 -2.726 1.00 92.38 69 ASN A CA 1
ATOM 570 C C . ASN A 1 69 ? -11.209 -12.710 -1.407 1.00 92.38 69 ASN A C 1
ATOM 572 O O . ASN A 1 69 ? -12.139 -13.042 -0.671 1.00 92.38 69 ASN A O 1
ATOM 576 N N . GLN A 1 70 ? -9.931 -12.928 -1.077 1.00 92.62 70 GLN A N 1
ATOM 577 C CA . GLN A 1 70 ? -9.535 -13.507 0.213 1.00 92.62 70 GLN A CA 1
ATOM 578 C C . GLN A 1 70 ? -9.940 -12.605 1.384 1.00 92.62 70 GLN A C 1
ATOM 580 O O . GLN A 1 70 ? -10.581 -13.076 2.322 1.00 92.62 70 GLN A O 1
ATOM 585 N N . VAL A 1 71 ? -9.650 -11.303 1.299 1.00 90.62 71 VAL A N 1
ATOM 586 C CA . VAL A 1 71 ? -10.006 -10.325 2.342 1.00 90.62 71 VAL A CA 1
ATOM 587 C C . VAL A 1 71 ? -11.522 -10.232 2.527 1.00 90.62 71 VAL A C 1
ATOM 589 O O . VAL A 1 71 ? -11.998 -10.160 3.659 1.00 90.62 71 VAL A O 1
ATOM 592 N N . LEU A 1 72 ? -12.298 -10.269 1.439 1.00 89.31 72 LEU A N 1
ATOM 593 C CA . LEU A 1 72 ? -13.761 -10.283 1.512 1.00 89.31 72 LEU A CA 1
ATOM 594 C C . LEU A 1 72 ? -14.284 -11.539 2.226 1.00 89.31 72 LEU A C 1
ATOM 596 O O . LEU A 1 72 ? -15.127 -11.423 3.115 1.00 89.31 72 LEU A O 1
ATOM 600 N N . ALA A 1 73 ? -13.755 -12.719 1.890 1.00 89.88 73 ALA A N 1
ATOM 601 C CA . ALA A 1 73 ? -14.145 -13.975 2.532 1.00 89.88 73 ALA A CA 1
ATOM 602 C C . ALA A 1 73 ? -13.787 -14.002 4.030 1.00 89.88 73 ALA A C 1
ATOM 604 O O . ALA A 1 73 ? -14.597 -14.419 4.862 1.00 89.88 73 ALA A O 1
ATOM 605 N N . GLU A 1 74 ? -12.599 -13.514 4.396 1.00 90.88 74 GLU A N 1
ATOM 606 C CA . GLU A 1 74 ? -12.196 -13.365 5.799 1.00 90.88 74 GLU A CA 1
ATOM 607 C C . GLU A 1 74 ? -13.089 -12.367 6.550 1.00 90.88 74 GLU A C 1
ATOM 609 O O . GLU A 1 74 ? -13.479 -12.622 7.695 1.00 90.88 74 GLU A O 1
ATOM 614 N N . GLY A 1 75 ? -13.462 -11.261 5.900 1.00 86.75 75 GLY A N 1
ATOM 615 C CA . GLY A 1 75 ? -14.372 -10.255 6.445 1.00 86.75 75 GLY A CA 1
ATOM 616 C C . GLY A 1 75 ? -15.760 -10.814 6.767 1.00 86.75 75 GLY A C 1
ATOM 617 O O . GLY A 1 75 ? -16.286 -10.563 7.856 1.00 86.75 75 GLY A O 1
ATOM 618 N N . GLU A 1 76 ? -16.341 -11.624 5.877 1.00 89.38 76 GLU A N 1
ATOM 619 C CA . GLU A 1 76 ? -17.628 -12.289 6.129 1.00 89.38 76 GLU A CA 1
ATOM 620 C C . GLU A 1 76 ? -17.565 -13.256 7.322 1.00 89.38 76 GLU A C 1
ATOM 622 O O . GLU A 1 76 ? -18.468 -13.276 8.165 1.00 89.38 76 GLU A O 1
ATOM 627 N N . GLU A 1 77 ? -16.495 -14.047 7.433 1.00 87.38 77 GLU A N 1
ATOM 628 C CA . GLU A 1 77 ? -16.304 -14.979 8.550 1.00 87.38 77 GLU A CA 1
ATOM 629 C C . GLU A 1 77 ? -16.117 -14.252 9.890 1.00 87.38 77 GLU A C 1
ATOM 631 O O . GLU A 1 77 ? -16.688 -14.659 10.910 1.00 87.38 77 GLU A O 1
ATOM 636 N N . LEU A 1 78 ? -15.360 -13.151 9.906 1.00 83.69 78 LEU A N 1
ATOM 637 C CA . LEU A 1 78 ? -15.216 -12.303 11.091 1.00 83.69 78 LEU A CA 1
ATOM 638 C C . LEU A 1 78 ? -16.548 -11.663 11.493 1.00 83.69 78 LEU A C 1
ATOM 640 O O . LEU A 1 78 ? -16.874 -11.663 12.680 1.00 83.69 78 LEU A O 1
ATOM 644 N N . SER A 1 79 ? -17.348 -11.204 10.529 1.00 87.25 79 SER A N 1
ATOM 645 C CA . SER A 1 79 ? -18.675 -10.637 10.793 1.00 87.25 79 SER A CA 1
ATOM 646 C C . SER A 1 79 ? -19.612 -11.652 11.465 1.00 87.25 79 SER A C 1
ATOM 648 O O . SER A 1 79 ? -20.237 -11.347 12.486 1.00 87.25 79 SER A O 1
ATOM 650 N N . LYS A 1 80 ? -19.642 -12.906 10.986 1.00 89.88 80 LYS A N 1
ATOM 651 C CA . LYS A 1 80 ? -20.414 -13.988 11.633 1.00 89.88 80 LYS A CA 1
ATOM 652 C C . LYS A 1 80 ? -19.938 -14.258 13.063 1.00 89.88 80 LYS A C 1
ATOM 654 O O . LYS A 1 80 ? -20.760 -14.444 13.964 1.00 89.88 80 LYS A O 1
ATOM 659 N N . LYS A 1 81 ? -18.618 -14.279 13.288 1.00 86.88 81 LYS A N 1
ATOM 660 C CA . LYS A 1 81 ? -18.032 -14.475 14.626 1.00 86.88 81 LYS A CA 1
ATOM 661 C C . LYS A 1 81 ? -18.370 -13.322 15.571 1.00 86.88 81 LYS A C 1
ATOM 663 O O . LYS A 1 81 ? -18.722 -13.591 16.718 1.00 86.88 81 LYS A O 1
ATOM 668 N N . GLN A 1 82 ? -18.325 -12.076 15.098 1.00 79.38 82 GLN A N 1
ATOM 669 C CA . GLN A 1 82 ? -18.727 -10.900 15.876 1.00 79.38 82 GLN A CA 1
ATOM 670 C C . GLN A 1 82 ? -20.200 -10.981 16.285 1.00 79.38 82 GLN A C 1
ATOM 672 O O . GLN A 1 82 ? -20.500 -10.880 17.473 1.00 79.38 82 GLN A O 1
ATOM 677 N N . ALA A 1 83 ? -21.104 -11.289 15.351 1.00 82.44 83 ALA A N 1
ATOM 678 C CA . ALA A 1 83 ? -22.527 -11.450 15.661 1.00 82.44 83 ALA A CA 1
ATOM 679 C C . ALA A 1 83 ? -22.782 -12.550 16.716 1.00 82.44 83 ALA A C 1
ATOM 681 O O . ALA A 1 83 ? -23.610 -12.392 17.619 1.00 82.44 83 ALA A O 1
ATOM 682 N N . ALA A 1 84 ? -22.043 -13.665 16.650 1.00 84.94 84 ALA A N 1
ATOM 683 C CA . ALA A 1 84 ? -22.129 -14.730 17.649 1.00 84.94 84 ALA A CA 1
ATOM 684 C C . ALA A 1 84 ? -21.610 -14.288 19.032 1.00 84.94 84 ALA A C 1
ATOM 686 O O . ALA A 1 84 ? -22.246 -14.580 20.052 1.00 84.94 84 ALA A O 1
ATOM 687 N N . GLN A 1 85 ? -20.483 -13.570 19.075 1.00 82.94 85 GLN A N 1
ATOM 688 C CA . GLN A 1 85 ? -19.910 -13.024 20.310 1.00 82.94 85 GLN A CA 1
ATOM 689 C C . GLN A 1 85 ? -20.835 -11.988 20.957 1.00 82.94 85 GLN A C 1
ATOM 691 O O . GLN A 1 85 ? -21.080 -12.061 22.160 1.00 82.94 85 GLN A O 1
ATOM 696 N N . GLU A 1 86 ? -21.429 -11.083 20.181 1.00 82.06 86 GLU A N 1
ATOM 697 C CA . GLU A 1 86 ? -22.421 -10.122 20.677 1.00 82.06 86 GLU A CA 1
ATOM 698 C C . GLU A 1 86 ? -23.637 -10.820 21.301 1.00 82.06 86 GLU A C 1
ATOM 700 O O . GLU A 1 86 ? -24.116 -10.424 22.370 1.00 82.06 86 GLU A O 1
ATOM 705 N N . GLY A 1 87 ? -24.101 -11.915 20.691 1.00 84.50 87 GLY A N 1
ATOM 706 C CA . GLY A 1 87 ? -25.160 -12.750 21.252 1.00 84.50 87 GLY A CA 1
ATOM 707 C C . GLY A 1 87 ? -24.797 -13.346 22.619 1.00 84.50 87 GLY A C 1
ATOM 708 O O . GLY A 1 87 ? -25.629 -13.359 23.531 1.00 84.50 87 GLY A O 1
ATOM 709 N N . GLN A 1 88 ? -23.555 -13.807 22.792 1.00 84.25 88 GLN A N 1
ATOM 710 C CA . GLN A 1 88 ? -23.050 -14.300 24.081 1.00 84.25 88 GLN A CA 1
ATOM 711 C C . GLN A 1 88 ? -22.925 -13.174 25.113 1.00 84.25 88 GLN A C 1
ATOM 713 O O . GLN A 1 88 ? -23.385 -13.335 26.245 1.00 84.25 88 GLN A O 1
ATOM 718 N N . ILE A 1 89 ? -22.388 -12.016 24.716 1.00 85.88 89 ILE A N 1
ATOM 719 C CA . ILE A 1 89 ? -22.286 -10.825 25.572 1.00 85.88 89 ILE A CA 1
ATOM 720 C C . ILE A 1 89 ? -23.672 -10.414 26.073 1.00 85.88 89 ILE A C 1
ATOM 722 O O . ILE A 1 89 ? -23.836 -10.128 27.258 1.00 85.88 89 ILE A O 1
ATOM 726 N N . ARG A 1 90 ? -24.699 -10.444 25.216 1.00 86.06 90 ARG A N 1
ATOM 727 C CA . ARG A 1 90 ? -26.077 -10.129 25.618 1.00 86.06 90 ARG A CA 1
ATOM 728 C C . ARG A 1 90 ? -26.609 -11.088 26.689 1.00 86.06 90 ARG A C 1
ATOM 730 O O . ARG A 1 90 ? -27.265 -10.630 27.622 1.00 86.06 90 ARG A O 1
ATOM 737 N N . LYS A 1 91 ? -26.320 -12.391 26.583 1.00 88.31 91 LYS A N 1
ATOM 738 C CA . LYS A 1 91 ? -26.708 -13.387 27.602 1.00 88.31 91 LYS A CA 1
ATOM 739 C C . LYS A 1 91 ? -25.987 -13.151 28.928 1.00 88.31 91 LYS A C 1
ATOM 741 O O . LYS A 1 91 ? -26.641 -13.121 29.964 1.00 88.31 91 LYS A O 1
ATOM 746 N N . LEU A 1 92 ? -24.675 -12.920 28.887 1.00 86.88 92 LEU A N 1
ATOM 747 C CA . LEU A 1 92 ? -23.881 -12.618 30.082 1.00 86.88 92 LEU A CA 1
ATOM 748 C C . LEU A 1 92 ? -24.364 -11.333 30.765 1.00 86.88 92 LEU A C 1
ATOM 750 O O . LEU A 1 92 ? -24.523 -11.309 31.980 1.00 86.88 92 LEU A O 1
ATOM 754 N N . ARG A 1 93 ? -24.687 -10.287 29.993 1.00 83.88 93 ARG A N 1
ATOM 755 C CA . ARG A 1 93 ? -25.266 -9.043 30.526 1.00 83.88 93 ARG A CA 1
ATOM 756 C C . ARG A 1 93 ? -26.610 -9.272 31.223 1.00 83.88 93 ARG A C 1
ATOM 758 O O . ARG A 1 93 ? -26.859 -8.656 32.254 1.00 83.88 93 ARG A O 1
ATOM 765 N N . ALA A 1 94 ? -27.463 -10.151 30.691 1.00 87.88 94 ALA A N 1
ATOM 766 C CA . ALA A 1 94 ? -28.730 -10.501 31.336 1.00 87.88 94 ALA A CA 1
ATOM 767 C C . ALA A 1 94 ? -28.508 -11.243 32.665 1.00 87.88 94 ALA A C 1
ATOM 769 O O . ALA A 1 94 ? -29.115 -10.876 33.666 1.00 87.88 94 ALA A O 1
ATOM 770 N N . GLN A 1 95 ? -27.586 -12.212 32.691 1.00 87.50 95 GLN A N 1
ATOM 771 C CA . GLN A 1 95 ? -27.227 -12.946 33.910 1.00 87.50 95 GLN A CA 1
ATOM 772 C C . GLN A 1 95 ? -26.635 -12.027 34.984 1.00 87.50 95 GLN A C 1
ATOM 774 O O . GLN A 1 95 ? -27.012 -12.122 36.145 1.00 87.50 95 GLN A O 1
ATOM 779 N N . 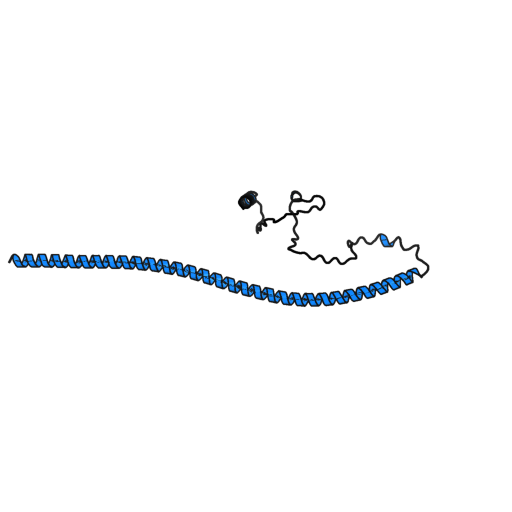ILE A 1 96 ? -25.742 -11.103 34.609 1.00 86.56 96 ILE A N 1
ATOM 780 C CA . ILE A 1 96 ? -25.162 -10.129 35.547 1.00 86.56 96 ILE A CA 1
ATOM 781 C C . ILE A 1 96 ? -26.258 -9.275 36.187 1.00 86.56 96 ILE A C 1
ATOM 783 O O . ILE A 1 96 ? -26.236 -9.081 37.398 1.00 86.56 96 ILE A O 1
ATOM 787 N N . ARG A 1 97 ? -27.241 -8.809 35.406 1.00 87.50 97 ARG A N 1
ATOM 788 C CA . ARG A 1 97 ? -28.359 -8.022 35.938 1.00 87.50 97 ARG A CA 1
ATOM 789 C C . ARG A 1 97 ? -29.180 -8.807 36.965 1.00 87.50 97 ARG A C 1
ATOM 791 O O . ARG A 1 97 ? -29.523 -8.257 38.006 1.00 87.50 97 ARG A O 1
ATOM 798 N N . GLU A 1 98 ? -29.467 -10.073 36.681 1.00 84.50 98 GLU A N 1
ATOM 799 C CA . GLU A 1 98 ? -30.205 -10.958 37.589 1.00 84.50 98 GLU A CA 1
ATOM 800 C C . GLU A 1 98 ? -29.425 -11.174 38.900 1.00 84.50 98 GLU A C 1
ATOM 802 O O . GLU A 1 98 ? -29.958 -10.950 39.987 1.00 84.50 98 GLU A O 1
ATOM 807 N N . PHE A 1 99 ? -28.119 -11.451 38.809 1.00 80.00 99 PHE A N 1
ATOM 808 C CA . PHE A 1 99 ? -27.247 -11.576 39.982 1.00 80.00 99 PHE A CA 1
ATOM 809 C C . PHE A 1 99 ? -27.070 -10.265 40.766 1.00 80.00 99 PHE A C 1
ATOM 811 O O . PHE A 1 99 ? -26.920 -10.290 41.989 1.00 80.00 99 PHE A O 1
ATOM 818 N N . GLU A 1 100 ? -27.078 -9.105 40.108 1.00 78.50 100 GLU A N 1
ATOM 819 C CA . GLU A 1 100 ? -27.029 -7.805 40.785 1.00 78.50 100 GLU A CA 1
ATOM 820 C C . GLU A 1 100 ? -28.321 -7.499 41.551 1.00 78.50 100 GLU A C 1
ATOM 822 O O . GLU A 1 100 ? -28.257 -6.953 42.659 1.00 78.50 100 GLU A O 1
ATOM 827 N N . GLU A 1 101 ? -29.481 -7.856 40.993 1.00 81.88 101 GLU A N 1
ATOM 828 C CA . GLU A 1 101 ? -30.777 -7.746 41.671 1.00 81.88 101 GLU A CA 1
ATOM 829 C C . GLU A 1 101 ? -30.836 -8.685 42.892 1.00 81.88 101 GLU A C 1
ATOM 831 O O . GLU A 1 101 ? -31.184 -8.235 43.990 1.00 81.88 101 GLU A O 1
ATOM 836 N N . GLU A 1 102 ? -30.376 -9.935 42.761 1.00 79.75 102 GLU A N 1
ATOM 837 C CA . GLU A 1 102 ? -30.243 -10.872 43.890 1.00 79.75 102 GLU A CA 1
ATOM 838 C C . GLU A 1 102 ? -29.286 -10.352 44.973 1.00 79.75 102 GLU A C 1
ATOM 840 O O . GLU A 1 102 ? -29.618 -10.355 46.164 1.00 79.75 102 GLU A O 1
ATOM 845 N N . LYS A 1 103 ? -28.113 -9.840 44.579 1.00 75.44 103 LYS A N 1
ATOM 846 C CA . LYS A 1 103 ? -27.127 -9.261 45.504 1.00 75.44 103 LYS A CA 1
ATOM 847 C C . LYS A 1 103 ? -27.702 -8.068 46.267 1.00 75.44 103 LYS A C 1
ATOM 849 O O . LYS A 1 103 ? -27.503 -7.974 47.479 1.00 75.44 103 LYS A O 1
ATOM 854 N N . LYS A 1 104 ? -28.432 -7.167 45.599 1.00 76.31 104 LYS A N 1
ATOM 855 C CA . LYS A 1 104 ? -29.122 -6.040 46.257 1.00 76.31 104 LYS A CA 1
ATOM 856 C C . LYS A 1 104 ? -30.194 -6.524 47.239 1.00 76.31 104 LYS A C 1
ATOM 858 O O . LYS A 1 104 ? -30.291 -5.982 48.342 1.00 76.31 104 LYS A O 1
ATOM 863 N N . GLY A 1 105 ? -30.950 -7.561 46.874 1.00 74.31 105 GLY A N 1
ATOM 864 C CA . GLY A 1 105 ? -31.942 -8.193 47.749 1.00 74.31 105 GLY A CA 1
ATOM 865 C C . GLY A 1 105 ? -31.336 -8.870 48.986 1.00 74.31 105 GLY A C 1
ATOM 866 O O . GLY A 1 105 ? -31.941 -8.873 50.055 1.00 74.31 105 GLY A O 1
ATOM 867 N N . LEU A 1 106 ? -30.128 -9.424 48.878 1.00 74.50 106 LEU A N 1
ATOM 868 C CA . LEU A 1 106 ? -29.407 -10.007 50.016 1.00 74.50 106 LEU A CA 1
ATOM 869 C C . LEU A 1 106 ? -28.791 -8.941 50.931 1.00 74.50 106 LEU A C 1
ATOM 871 O O . LEU A 1 106 ? -28.834 -9.091 52.150 1.00 74.50 106 LEU A O 1
ATOM 875 N N . ILE A 1 107 ? -28.255 -7.851 50.369 1.00 70.69 107 ILE A N 1
ATOM 876 C CA . ILE A 1 107 ? -27.703 -6.730 51.152 1.00 70.69 107 ILE A CA 1
ATOM 877 C C . ILE A 1 107 ? -28.790 -6.072 52.008 1.00 70.69 107 ILE A C 1
ATOM 879 O O . ILE A 1 107 ? -28.552 -5.802 53.181 1.00 70.69 107 ILE A O 1
ATOM 883 N N . THR A 1 108 ? -29.983 -5.856 51.453 1.00 67.00 108 THR A N 1
ATOM 884 C CA . THR A 1 108 ? -31.124 -5.293 52.200 1.00 67.00 108 THR A CA 1
ATOM 885 C C . THR A 1 108 ? -31.548 -6.203 53.354 1.00 67.00 108 THR A C 1
ATOM 887 O O . THR A 1 108 ? -31.685 -5.730 54.477 1.00 67.00 108 THR A O 1
ATOM 890 N N . LYS A 1 109 ? -31.609 -7.524 53.137 1.00 71.12 109 LYS A N 1
ATOM 891 C CA . LYS A 1 109 ? -31.876 -8.504 54.209 1.00 71.12 109 LYS A CA 1
ATOM 892 C C . LYS A 1 109 ? -30.788 -8.554 55.290 1.00 71.12 109 LYS A C 1
ATOM 894 O O . LYS A 1 109 ? -31.095 -8.812 56.447 1.00 71.12 109 LYS A O 1
ATOM 899 N N . LEU A 1 110 ? -29.524 -8.319 54.933 1.00 59.22 110 LEU A N 1
ATOM 900 C CA . LEU A 1 110 ? -28.414 -8.231 55.893 1.00 59.22 110 LEU A CA 1
ATOM 901 C C . LEU A 1 110 ? -28.404 -6.906 56.668 1.00 59.22 110 LEU A C 1
ATOM 903 O O . LEU A 1 110 ? -27.922 -6.878 57.794 1.00 59.22 110 LEU A O 1
ATOM 907 N N . GLN A 1 111 ? -28.930 -5.824 56.089 1.00 53.88 111 GLN A N 1
ATOM 908 C CA . GLN A 1 111 ? -29.085 -4.532 56.766 1.00 53.88 111 GLN A CA 1
ATOM 909 C C . GLN A 1 111 ? -30.284 -4.500 57.728 1.00 53.88 111 GLN A C 1
ATOM 911 O O . GLN A 1 111 ? -30.260 -3.731 58.683 1.00 53.88 111 GLN A O 1
ATOM 916 N N . GLU A 1 112 ? -31.295 -5.348 57.517 1.00 51.50 112 GLU A N 1
ATOM 917 C CA . GLU A 1 112 ? -32.436 -5.530 58.432 1.00 51.50 112 GLU A CA 1
ATOM 918 C C . GLU A 1 112 ? -32.134 -6.490 59.605 1.00 51.50 112 GLU A C 1
ATOM 920 O O . GLU A 1 112 ? -32.906 -6.560 60.559 1.00 51.50 112 GLU A O 1
ATOM 925 N N . GLY A 1 113 ? -31.007 -7.211 59.570 1.00 49.69 113 GLY A N 1
ATOM 926 C CA . GLY A 1 113 ? -30.521 -8.033 60.680 1.00 49.69 113 GLY A CA 1
ATOM 927 C C . GLY A 1 113 ? -29.564 -7.258 61.589 1.00 49.69 113 GLY A C 1
ATOM 928 O O . GLY A 1 113 ? -28.459 -6.911 61.178 1.00 49.69 113 GLY A O 1
ATOM 929 N N . ASP A 1 114 ? -29.974 -7.013 62.833 1.00 44.09 114 ASP A N 1
ATOM 930 C CA . ASP A 1 114 ? -29.202 -6.359 63.899 1.00 44.09 114 ASP A CA 1
ATOM 931 C C . ASP A 1 114 ? -27.769 -6.921 64.068 1.00 44.09 114 ASP A C 1
ATOM 933 O O . ASP A 1 114 ? -27.584 -7.888 64.804 1.00 44.09 114 ASP A O 1
ATOM 937 N N . ALA A 1 115 ? -26.746 -6.325 63.426 1.00 51.31 115 ALA A N 1
ATOM 938 C CA . ALA A 1 115 ? -25.328 -6.373 63.862 1.00 51.31 115 ALA A CA 1
ATOM 939 C C . ALA A 1 115 ? -24.329 -5.516 63.028 1.00 51.31 115 ALA A C 1
ATOM 941 O O . ALA A 1 115 ? -23.152 -5.867 62.928 1.00 51.31 115 ALA A O 1
ATOM 942 N N . ALA A 1 116 ? -24.716 -4.389 62.416 1.00 47.41 116 ALA A N 1
ATOM 943 C CA . ALA A 1 116 ? -23.855 -3.703 61.432 1.00 47.41 116 ALA A CA 1
ATOM 944 C C . ALA A 1 116 ? -23.307 -2.322 61.856 1.00 47.41 116 ALA A C 1
ATOM 946 O O . ALA A 1 116 ? -23.573 -1.323 61.194 1.00 47.41 116 ALA A O 1
ATOM 947 N N . VAL A 1 117 ? -22.466 -2.256 62.900 1.00 46.44 117 VAL A N 1
ATOM 948 C CA . VAL A 1 117 ? -21.582 -1.078 63.115 1.00 46.44 117 VAL A CA 1
ATOM 949 C C . VAL A 1 117 ? -20.084 -1.433 63.128 1.00 46.44 117 VAL A C 1
ATOM 951 O O . VAL A 1 117 ? -19.258 -0.564 62.886 1.00 46.44 117 VAL A O 1
ATOM 954 N N . ALA A 1 118 ? -19.688 -2.703 63.283 1.00 45.38 118 ALA A N 1
ATOM 955 C CA . ALA A 1 118 ? -18.273 -3.048 63.501 1.00 45.38 118 ALA A CA 1
ATOM 956 C C . ALA A 1 118 ? -17.495 -3.604 62.285 1.00 45.38 118 ALA A C 1
ATOM 958 O O . ALA A 1 118 ? -16.278 -3.716 62.353 1.00 45.38 118 ALA A O 1
ATOM 959 N N . VAL A 1 119 ? -18.144 -3.956 61.167 1.00 48.19 119 VAL A N 1
ATOM 960 C CA . VAL A 1 119 ? -17.475 -4.693 60.059 1.00 48.19 119 VAL A CA 1
ATOM 961 C C . VAL A 1 119 ? -17.128 -3.801 58.851 1.00 48.19 119 VAL A C 1
ATOM 963 O O . VAL A 1 119 ? -16.383 -4.203 57.960 1.00 48.19 119 VAL A O 1
ATOM 966 N N . ALA A 1 120 ? -17.614 -2.557 58.816 1.00 50.72 120 ALA A N 1
ATOM 967 C CA . ALA A 1 120 ? -17.480 -1.683 57.646 1.00 50.72 120 ALA A CA 1
ATOM 968 C C . ALA A 1 120 ? -16.080 -1.054 57.455 1.00 50.72 120 ALA A C 1
ATOM 970 O O . ALA A 1 120 ? -15.800 -0.530 56.373 1.00 50.72 120 ALA A O 1
ATOM 971 N N . GLU A 1 121 ? -15.199 -1.101 58.460 1.00 44.28 121 GLU A N 1
ATOM 972 C CA . GLU A 1 121 ? -13.884 -0.438 58.403 1.00 44.28 121 GLU A CA 1
ATOM 973 C C . GLU A 1 121 ? -12.742 -1.352 57.915 1.00 44.28 121 GLU A C 1
ATOM 975 O O . GLU A 1 121 ? -11.859 -0.889 57.193 1.00 44.28 121 GLU A O 1
ATOM 980 N N . GLU A 1 122 ? -12.799 -2.662 58.177 1.00 44.69 122 GLU A N 1
ATOM 981 C CA . GLU A 1 122 ? -11.678 -3.580 57.891 1.00 44.69 122 GLU A CA 1
ATOM 982 C C . GLU A 1 122 ? -11.591 -4.005 56.406 1.00 44.69 122 GLU A C 1
ATOM 984 O O . GLU A 1 122 ? -10.523 -4.338 55.895 1.00 44.69 122 GLU A O 1
ATOM 989 N N . VAL A 1 123 ? -12.695 -3.941 55.652 1.00 48.75 123 VAL A N 1
ATOM 990 C CA . VAL A 1 123 ? -12.747 -4.432 54.255 1.00 48.75 123 VAL A CA 1
ATOM 991 C C . VAL A 1 123 ? -12.223 -3.403 53.233 1.00 48.75 123 VAL A C 1
ATOM 993 O O . VAL A 1 123 ? -11.927 -3.750 52.089 1.00 48.75 123 VAL A O 1
ATOM 996 N N . LYS A 1 124 ? -12.025 -2.134 53.621 1.00 44.44 124 LYS A N 1
ATOM 997 C CA . LYS A 1 124 ? -11.564 -1.078 52.695 1.00 44.44 124 LYS A CA 1
ATOM 998 C C . LYS A 1 124 ? -10.062 -1.099 52.387 1.00 44.44 124 LYS A C 1
ATOM 1000 O O . LYS A 1 124 ? -9.648 -0.434 51.441 1.00 44.44 124 LYS A O 1
ATOM 1005 N N . LYS A 1 125 ? -9.241 -1.847 53.132 1.00 43.22 125 LYS A N 1
ATOM 1006 C CA . LYS A 1 125 ? -7.772 -1.783 52.997 1.00 43.22 125 LYS A CA 1
ATOM 1007 C C . LYS A 1 125 ? -7.155 -2.746 51.975 1.00 43.22 125 LYS A C 1
ATOM 1009 O O . LYS A 1 125 ? -6.006 -2.538 51.604 1.00 43.22 125 LYS A O 1
ATOM 1014 N N . ASN A 1 126 ? -7.900 -3.736 51.470 1.00 31.94 126 ASN A N 1
ATOM 1015 C CA . ASN A 1 126 ? -7.317 -4.824 50.666 1.00 31.94 126 ASN A CA 1
ATOM 1016 C C . ASN A 1 126 ? -7.664 -4.829 49.169 1.00 31.94 126 ASN A C 1
ATOM 1018 O O . ASN A 1 126 ? -7.237 -5.737 48.467 1.00 31.94 126 ASN A O 1
ATOM 1022 N N . ASN A 1 127 ? -8.363 -3.822 48.641 1.00 35.38 127 ASN A N 1
ATOM 1023 C CA . ASN A 1 127 ? -8.648 -3.746 47.204 1.00 35.38 127 ASN A CA 1
ATOM 1024 C C . ASN A 1 127 ? -7.883 -2.591 46.550 1.00 35.38 127 ASN A C 1
ATOM 1026 O O . ASN A 1 127 ? -8.457 -1.567 46.186 1.00 35.38 127 ASN A O 1
ATOM 1030 N N . HIS A 1 128 ? -6.572 -2.775 46.390 1.00 35.50 128 HIS A N 1
ATOM 1031 C CA . HIS A 1 128 ? -5.820 -2.112 45.329 1.00 35.50 128 HIS A CA 1
ATOM 1032 C C . HIS A 1 128 ? -5.848 -3.035 44.107 1.00 35.50 128 HIS A C 1
ATOM 1034 O O . HIS A 1 128 ? -4.971 -3.872 43.917 1.00 35.50 128 HIS A O 1
ATOM 1040 N N . VAL A 1 129 ? -6.923 -2.925 43.331 1.00 36.38 129 VAL A N 1
ATOM 1041 C CA . VAL A 1 129 ? -7.011 -3.469 41.976 1.00 36.38 129 VAL A CA 1
ATOM 1042 C C . VAL A 1 129 ? -7.360 -2.288 41.090 1.00 36.38 129 VAL A C 1
ATOM 1044 O O . VAL A 1 129 ? -8.404 -1.655 41.263 1.00 36.38 129 VAL A O 1
ATOM 1047 N N . ASP A 1 130 ? -6.437 -1.957 40.195 1.00 42.59 130 ASP A N 1
ATOM 1048 C CA . ASP A 1 130 ? -6.615 -0.962 39.150 1.00 42.59 130 ASP A CA 1
ATOM 1049 C C . ASP A 1 130 ? -7.844 -1.320 38.307 1.00 42.59 130 ASP A C 1
ATOM 1051 O O . ASP A 1 130 ? -7.854 -2.288 37.552 1.00 42.59 130 ASP A O 1
ATOM 1055 N N . GLY A 1 131 ? -8.917 -0.558 38.491 1.00 41.91 131 GLY A N 1
ATOM 1056 C CA . GLY A 1 131 ? -10.205 -0.823 37.856 1.00 41.91 131 GLY A CA 1
ATOM 1057 C C . GLY A 1 131 ? -11.242 0.226 38.224 1.00 41.91 131 GLY A C 1
ATOM 1058 O O . GLY A 1 131 ? -12.353 -0.095 38.638 1.00 41.91 131 GLY A O 1
ATOM 1059 N N . LYS A 1 132 ? -10.869 1.506 38.140 1.00 48.03 132 LYS A N 1
ATOM 1060 C CA . LYS A 1 132 ? -11.847 2.594 38.169 1.00 48.03 132 LYS A CA 1
ATOM 1061 C C . LYS A 1 132 ? -12.576 2.632 36.826 1.00 48.03 132 LYS A C 1
ATOM 1063 O O . LYS A 1 132 ? -12.060 3.287 35.937 1.00 48.03 132 LYS A O 1
ATOM 1068 N N . THR A 1 133 ? -13.730 1.969 36.733 1.00 40.09 133 THR A N 1
ATOM 1069 C CA . THR A 1 133 ? -15.012 2.506 36.219 1.00 40.09 133 THR A CA 1
ATOM 1070 C C . THR A 1 133 ? -16.060 1.390 36.200 1.00 40.09 133 THR A C 1
ATOM 1072 O O . THR A 1 133 ? -15.835 0.303 35.682 1.00 40.09 133 THR A O 1
ATOM 1075 N N . LEU A 1 134 ? -17.219 1.661 36.803 1.00 50.94 134 LEU A N 1
ATOM 1076 C CA . LEU A 1 134 ? -18.417 0.809 36.771 1.00 50.94 134 LEU A CA 1
ATOM 1077 C C . LEU A 1 134 ? -19.281 1.073 35.522 1.00 50.94 134 LEU A C 1
ATOM 1079 O O . LEU A 1 134 ? -20.376 0.530 35.405 1.00 50.94 134 LEU A O 1
ATOM 1083 N N . ASP A 1 135 ? -18.775 1.873 34.585 1.00 43.66 135 ASP A N 1
ATOM 1084 C CA . ASP A 1 135 ? -19.440 2.244 33.345 1.00 43.66 135 ASP A CA 1
ATOM 1085 C C . ASP A 1 135 ? -18.701 1.609 32.165 1.00 43.66 135 ASP A C 1
ATOM 1087 O O . ASP A 1 135 ? -17.494 1.776 31.993 1.00 43.66 135 ASP A O 1
ATOM 1091 N N . ASN A 1 136 ? -19.429 0.843 31.351 1.00 51.72 136 ASN A N 1
ATOM 1092 C CA . ASN A 1 136 ? -18.903 0.301 30.103 1.00 51.72 136 ASN A CA 1
ATOM 1093 C C . ASN A 1 136 ? -18.816 1.440 29.077 1.00 51.72 136 ASN A C 1
ATOM 1095 O O . ASN A 1 136 ? -19.792 1.721 28.380 1.00 51.72 136 ASN A O 1
ATOM 1099 N N . GLU A 1 137 ? -17.664 2.096 28.987 1.00 50.81 137 GLU A N 1
ATOM 1100 C CA . GLU A 1 137 ? -17.387 3.084 27.945 1.00 50.81 137 GLU A CA 1
ATOM 1101 C C . GLU A 1 137 ? -17.050 2.357 26.631 1.00 50.81 137 GLU A C 1
ATOM 1103 O O . GLU A 1 137 ? -16.047 1.653 26.516 1.00 50.81 137 GLU A O 1
ATOM 1108 N N . LEU A 1 138 ? -17.927 2.478 25.630 1.00 48.19 138 LEU A N 1
ATOM 1109 C CA . LEU A 1 138 ? -17.654 2.033 24.264 1.00 48.19 138 LEU A CA 1
ATOM 1110 C C . LEU A 1 138 ? -16.881 3.152 23.549 1.00 48.19 138 LEU A C 1
ATOM 1112 O O . LEU A 1 138 ? -17.486 4.104 23.061 1.00 48.19 138 LEU A O 1
ATOM 1116 N N . GLU A 1 139 ? -15.552 3.063 23.503 1.00 57.19 139 GLU A N 1
ATOM 1117 C CA . GLU A 1 139 ? -14.721 4.024 22.768 1.00 57.19 139 GLU A CA 1
ATOM 1118 C C . GLU A 1 139 ? -14.741 3.676 21.267 1.00 57.19 139 GLU A C 1
ATOM 1120 O O . GLU A 1 139 ? -14.045 2.769 20.806 1.00 57.19 139 GLU A O 1
ATOM 1125 N N . VAL A 1 140 ? -15.583 4.365 20.493 1.00 64.81 140 VAL A N 1
ATOM 1126 C CA . VAL A 1 140 ? -15.561 4.285 19.025 1.00 64.81 140 VAL A CA 1
ATOM 1127 C C . VAL A 1 140 ? -14.410 5.156 18.527 1.00 64.81 140 VAL A C 1
ATOM 1129 O O . VAL A 1 140 ? -14.421 6.370 18.709 1.00 64.81 140 VAL A O 1
ATOM 1132 N N . VAL A 1 141 ? -13.400 4.536 17.914 1.00 68.44 141 VAL A N 1
ATOM 1133 C CA . VAL A 1 141 ? -12.261 5.252 17.329 1.00 68.44 141 VAL A CA 1
ATOM 1134 C C . VAL A 1 141 ? -12.556 5.536 15.862 1.00 68.44 141 VAL A C 1
ATOM 1136 O O . VAL A 1 141 ? -12.540 4.631 15.030 1.00 68.44 141 VAL A O 1
ATOM 1139 N N . GLU A 1 142 ? -12.795 6.800 15.530 1.00 70.88 142 GLU A N 1
ATOM 1140 C CA . GLU A 1 142 ? -12.810 7.258 14.143 1.00 70.88 142 GLU A CA 1
ATOM 1141 C C . GLU A 1 142 ? -11.365 7.500 13.684 1.00 70.88 142 GLU A C 1
ATOM 1143 O O . GLU A 1 142 ? -10.717 8.466 14.084 1.00 70.88 142 GLU A O 1
ATOM 1148 N N . GLY A 1 143 ? -10.831 6.584 12.873 1.00 81.62 143 GLY A N 1
ATOM 1149 C CA . GLY A 1 143 ? -9.498 6.697 12.277 1.00 81.62 143 GLY A CA 1
ATOM 1150 C C . GLY A 1 143 ? -8.561 5.544 12.630 1.00 81.62 143 GLY A C 1
ATOM 1151 O O . GLY A 1 143 ? -8.988 4.423 12.897 1.00 81.62 143 GLY A O 1
ATOM 1152 N N . MET A 1 144 ? -7.254 5.813 12.590 1.00 84.12 144 MET A N 1
ATOM 1153 C CA . MET A 1 144 ? -6.209 4.823 12.852 1.00 84.12 144 MET A CA 1
ATOM 1154 C C . MET A 1 144 ? -5.529 5.114 14.189 1.00 84.12 144 MET A C 1
ATOM 1156 O O . MET A 1 144 ? -4.940 6.178 14.375 1.00 84.12 144 MET A O 1
ATOM 1160 N N . LYS A 1 145 ? -5.575 4.146 15.108 1.00 82.94 145 LYS A N 1
ATOM 1161 C CA . LYS A 1 145 ? -4.831 4.195 16.371 1.00 82.94 145 LYS A CA 1
ATOM 1162 C C . LYS A 1 145 ? -3.483 3.506 16.190 1.00 82.94 145 LYS A C 1
ATOM 1164 O O . LYS A 1 145 ? -3.422 2.364 15.747 1.00 82.94 145 LYS A O 1
ATOM 1169 N N . LEU A 1 146 ? -2.408 4.208 16.535 1.00 81.56 146 LEU A N 1
ATOM 1170 C CA . LEU A 1 146 ? -1.061 3.651 16.601 1.00 81.56 146 LEU A CA 1
ATOM 1171 C C . LEU A 1 146 ? -0.667 3.497 18.069 1.00 81.56 146 LEU A C 1
ATOM 1173 O O . LEU A 1 146 ? -0.790 4.439 18.848 1.00 81.56 146 LEU A O 1
ATOM 1177 N N . ASP A 1 147 ? -0.139 2.332 18.434 1.00 83.56 147 ASP A N 1
ATOM 1178 C CA . ASP A 1 147 ? 0.277 2.053 19.817 1.00 83.56 147 ASP A CA 1
ATOM 1179 C C . ASP A 1 147 ? 1.591 2.754 20.201 1.00 83.56 147 ASP A C 1
ATOM 1181 O O . ASP A 1 147 ? 1.984 2.787 21.368 1.00 83.56 147 ASP A O 1
ATOM 1185 N N . LYS A 1 148 ? 2.308 3.311 19.216 1.00 86.62 148 LYS A N 1
ATOM 1186 C CA . LYS A 1 148 ? 3.572 4.025 19.422 1.00 86.62 148 LYS A CA 1
ATOM 1187 C C . LYS A 1 148 ? 3.330 5.530 19.510 1.00 86.62 148 LYS A C 1
ATOM 1189 O O . LYS A 1 148 ? 2.797 6.130 18.584 1.00 86.62 148 LYS A O 1
ATOM 1194 N N . GLY A 1 149 ? 3.777 6.127 20.615 1.00 88.56 149 GLY A N 1
ATOM 1195 C CA . GLY A 1 149 ? 3.772 7.575 20.828 1.00 88.56 149 GLY A CA 1
ATOM 1196 C C . GLY A 1 149 ? 4.995 8.292 20.244 1.00 88.56 149 GLY A C 1
ATOM 1197 O O . GLY A 1 149 ? 5.819 7.710 19.538 1.00 88.56 149 GLY A O 1
ATOM 1198 N N . TYR A 1 150 ? 5.125 9.575 20.575 1.00 89.69 150 TYR A N 1
ATOM 1199 C CA . TYR A 1 150 ? 6.255 10.408 20.171 1.00 89.69 150 TYR A CA 1
ATOM 1200 C C . TYR A 1 150 ? 7.574 9.960 20.829 1.00 89.69 150 TYR A C 1
ATOM 1202 O O . TYR A 1 150 ? 7.608 9.545 21.985 1.00 89.69 150 TYR A O 1
ATOM 1210 N N . ILE A 1 151 ? 8.684 10.080 20.095 1.00 88.00 151 ILE A N 1
ATOM 1211 C CA . ILE A 1 151 ? 10.023 9.674 20.567 1.00 88.00 151 ILE A CA 1
ATOM 1212 C C . ILE A 1 151 ? 10.548 10.622 21.651 1.00 88.00 151 ILE A C 1
ATOM 1214 O O . ILE A 1 151 ? 11.248 10.199 22.567 1.00 88.00 151 ILE A O 1
ATOM 1218 N N . SER A 1 152 ? 10.226 11.912 21.537 1.00 86.06 152 SER A N 1
ATOM 1219 C CA . SER A 1 152 ? 10.723 12.954 22.429 1.00 86.06 152 SER A CA 1
ATOM 1220 C C . SER A 1 152 ? 9.584 13.834 22.949 1.00 86.06 152 SER A C 1
ATOM 1222 O O . SER A 1 152 ? 8.719 14.218 22.159 1.00 86.06 152 SER A O 1
ATOM 1224 N N . PRO A 1 153 ? 9.584 14.217 24.241 1.00 88.06 153 PRO A N 1
ATOM 1225 C CA . PRO A 1 153 ? 8.585 15.126 24.807 1.00 88.06 153 PRO A CA 1
ATOM 1226 C C . PRO A 1 153 ? 8.526 16.504 24.135 1.00 88.06 153 PRO A C 1
ATOM 1228 O O . PRO A 1 153 ? 7.528 17.201 24.277 1.00 88.06 153 PRO A O 1
ATOM 1231 N N . TYR A 1 154 ? 9.561 16.900 23.384 1.00 90.75 154 TYR A N 1
ATOM 1232 C CA . TYR A 1 154 ? 9.572 18.167 22.643 1.00 90.75 154 TYR A CA 1
ATOM 1233 C C . TYR A 1 154 ? 8.506 18.254 21.539 1.00 90.75 154 TYR A C 1
ATOM 1235 O O . TYR A 1 154 ? 8.240 19.346 21.052 1.00 90.75 154 TYR A O 1
ATOM 1243 N N . PHE A 1 155 ? 7.873 17.139 21.160 1.00 89.31 155 PHE A N 1
ATOM 1244 C CA . PHE A 1 155 ? 6.775 17.126 20.187 1.00 89.31 155 PHE A CA 1
ATOM 1245 C C . PHE A 1 155 ? 5.401 17.483 20.785 1.00 89.31 155 PHE A C 1
ATOM 1247 O O . PHE A 1 155 ? 4.410 17.523 20.059 1.00 89.31 155 PHE A O 1
ATOM 1254 N N . ILE A 1 156 ? 5.309 17.724 22.096 1.00 91.94 156 ILE A N 1
ATOM 1255 C CA . ILE A 1 156 ? 4.051 18.088 22.757 1.00 91.94 156 ILE A CA 1
ATOM 1256 C C . ILE A 1 156 ? 3.653 19.514 22.361 1.00 91.94 156 ILE A C 1
ATOM 1258 O O . ILE A 1 156 ? 4.362 20.469 22.671 1.00 91.94 156 ILE A O 1
ATOM 1262 N N . THR A 1 157 ? 2.483 19.660 21.738 1.00 89.88 157 THR A N 1
ATOM 1263 C CA . THR A 1 157 ? 1.893 20.969 21.417 1.00 89.88 157 THR A CA 1
ATOM 1264 C C . THR A 1 157 ? 0.950 21.448 22.521 1.00 89.88 157 THR A C 1
ATOM 1266 O O . THR A 1 157 ? 0.920 22.637 22.832 1.00 89.88 157 THR A O 1
ATOM 1269 N N . ASN A 1 158 ? 0.244 20.529 23.189 1.00 87.88 158 ASN A N 1
ATOM 1270 C CA . ASN A 1 158 ? -0.658 20.838 24.298 1.00 87.88 158 ASN A CA 1
ATOM 1271 C C . ASN A 1 158 ? -0.067 20.370 25.639 1.00 87.88 158 ASN A C 1
ATOM 1273 O O . ASN A 1 158 ? -0.085 19.178 25.961 1.00 87.88 158 ASN A O 1
ATOM 1277 N N . GLN A 1 159 ? 0.444 21.309 26.444 1.00 85.81 159 GLN A N 1
ATOM 1278 C CA . GLN A 1 159 ? 1.118 21.003 27.717 1.00 85.81 159 GLN A CA 1
ATOM 1279 C C . GLN A 1 159 ? 0.181 20.458 28.805 1.00 85.81 159 GLN A C 1
ATOM 1281 O O . GLN A 1 159 ? 0.636 19.704 29.665 1.00 85.81 159 GLN A O 1
ATOM 1286 N N . ASN A 1 160 ? -1.114 20.781 28.754 1.00 86.38 160 ASN A N 1
ATOM 1287 C CA . ASN A 1 160 ? -2.080 20.349 29.769 1.00 86.38 160 ASN A CA 1
ATOM 1288 C C . ASN A 1 160 ? -2.381 18.853 29.643 1.00 86.38 160 ASN A C 1
ATOM 1290 O O . ASN A 1 160 ? -2.367 18.122 30.630 1.00 86.38 160 ASN A O 1
ATOM 1294 N N . ASN A 1 161 ? -2.589 18.397 28.406 1.00 87.31 161 ASN A N 1
ATOM 1295 C CA . ASN A 1 161 ? -2.937 17.006 28.118 1.00 87.31 161 ASN A CA 1
ATOM 1296 C C . ASN A 1 161 ? -1.726 16.157 27.707 1.00 87.31 161 ASN A C 1
ATOM 1298 O O . ASN A 1 161 ? -1.872 14.952 27.518 1.00 87.31 161 ASN A O 1
ATOM 1302 N N . LYS A 1 162 ? -0.542 16.771 27.549 1.00 88.75 162 LYS A N 1
ATOM 1303 C CA . LYS A 1 162 ? 0.674 16.144 26.999 1.00 88.75 162 LYS A CA 1
ATOM 1304 C C . LYS A 1 162 ? 0.416 15.446 25.657 1.00 88.75 162 LYS A C 1
ATOM 1306 O O . LYS A 1 162 ? 0.934 14.363 25.397 1.00 88.75 162 LYS A O 1
ATOM 1311 N N . LYS A 1 163 ? -0.412 16.066 24.813 1.00 88.56 163 LYS A N 1
ATOM 1312 C CA . LYS A 1 163 ? -0.785 15.554 23.487 1.00 88.56 163 LYS A CA 1
ATOM 1313 C C . LYS A 1 163 ? -0.088 16.346 22.382 1.00 88.56 163 LYS A C 1
ATOM 1315 O O . LYS A 1 163 ? 0.230 17.526 22.548 1.00 88.56 163 LYS A O 1
ATOM 1320 N N . CYS A 1 164 ? 0.154 15.666 21.266 1.00 90.12 164 CYS A N 1
ATOM 1321 C CA . CYS A 1 164 ? 0.571 16.269 20.007 1.00 90.12 164 CYS A CA 1
ATOM 1322 C C . CYS A 1 164 ? -0.657 16.308 19.095 1.00 90.12 164 CYS A C 1
ATOM 1324 O O . CYS A 1 164 ? -1.148 15.265 18.668 1.00 90.12 164 CYS A O 1
ATOM 1326 N N . GLU A 1 165 ? -1.181 17.505 18.872 1.00 90.31 165 GLU A N 1
ATOM 1327 C CA . GLU A 1 165 ? -2.329 17.771 18.006 1.00 90.31 165 GLU A CA 1
ATOM 1328 C C . GLU A 1 165 ? -1.816 18.544 16.783 1.00 90.31 165 GLU A C 1
ATOM 1330 O O . GLU A 1 165 ? -1.210 19.607 16.943 1.00 90.31 165 GLU A O 1
ATOM 1335 N N . LEU A 1 166 ? -1.995 17.976 15.585 1.00 88.06 166 LEU A N 1
ATOM 1336 C CA . LEU A 1 166 ? -1.560 18.533 14.299 1.00 88.06 166 LEU A CA 1
ATOM 1337 C C . LEU A 1 166 ? -2.730 18.511 13.312 1.00 88.06 166 LEU A C 1
ATOM 1339 O O . LEU A 1 166 ? -3.454 17.519 13.237 1.00 88.06 166 LEU A O 1
ATOM 1343 N N . GLU A 1 167 ? -2.881 19.575 12.527 1.00 89.19 167 GLU A N 1
ATOM 1344 C CA . GLU A 1 167 ? -3.889 19.673 11.470 1.00 89.19 167 GLU A CA 1
ATOM 1345 C C . GLU A 1 167 ? -3.247 19.380 10.106 1.00 89.19 167 GLU A C 1
ATOM 1347 O O . GLU A 1 167 ? -2.181 19.911 9.801 1.00 89.19 167 GLU A O 1
ATOM 1352 N N . ASN A 1 168 ? -3.875 18.510 9.305 1.00 85.81 168 ASN A N 1
ATOM 1353 C CA . ASN A 1 168 ? -3.386 18.060 7.991 1.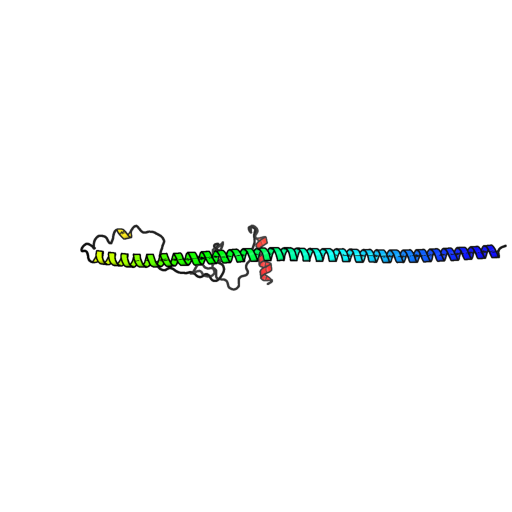00 85.81 168 ASN A CA 1
ATOM 1354 C C . ASN A 1 168 ? -1.885 17.683 7.957 1.00 85.81 168 ASN A C 1
ATOM 1356 O O . ASN A 1 168 ? -1.132 18.216 7.137 1.00 85.81 168 ASN A O 1
ATOM 1360 N N . PRO A 1 169 ? -1.415 16.774 8.835 1.00 88.75 169 PRO A N 1
ATOM 1361 C CA . PRO A 1 169 ? -0.004 16.421 8.885 1.00 88.75 169 PRO A CA 1
ATOM 1362 C C . PRO A 1 169 ? 0.422 15.605 7.658 1.00 88.75 169 PRO A C 1
ATOM 1364 O O . PRO A 1 169 ? -0.287 14.707 7.202 1.00 88.75 169 PRO A O 1
ATOM 1367 N N . LEU A 1 170 ? 1.639 15.854 7.178 1.00 88.00 170 LEU A N 1
ATOM 1368 C CA . LEU A 1 170 ? 2.308 14.968 6.228 1.00 88.00 170 LEU A CA 1
ATOM 1369 C C . LEU A 1 170 ? 2.872 13.750 6.968 1.00 88.00 170 LEU A C 1
ATOM 1371 O O . LEU A 1 170 ? 3.555 13.886 7.984 1.00 88.00 170 LEU A O 1
ATOM 1375 N N . ILE A 1 171 ? 2.599 12.553 6.447 1.00 89.25 171 ILE A N 1
ATOM 1376 C CA . ILE A 1 171 ? 3.032 11.285 7.046 1.00 89.25 171 ILE A CA 1
ATOM 1377 C C . ILE A 1 171 ? 4.192 10.716 6.229 1.00 89.25 171 ILE A C 1
ATOM 1379 O O . ILE A 1 171 ? 4.053 10.453 5.036 1.00 89.25 171 ILE A O 1
ATOM 1383 N N . ILE A 1 172 ? 5.331 10.486 6.885 1.00 87.56 172 ILE A N 1
ATOM 1384 C CA . ILE A 1 172 ? 6.505 9.842 6.284 1.00 87.56 172 ILE A CA 1
ATOM 1385 C C . ILE A 1 172 ? 6.586 8.400 6.788 1.00 87.56 172 ILE A C 1
ATOM 1387 O O . ILE A 1 172 ? 6.655 8.161 7.993 1.00 87.56 172 ILE A O 1
ATOM 1391 N N . ILE A 1 173 ? 6.611 7.440 5.862 1.00 88.94 173 ILE A N 1
ATOM 1392 C CA . ILE A 1 173 ? 6.742 6.009 6.161 1.00 88.94 173 ILE A CA 1
ATOM 1393 C C . ILE A 1 173 ? 8.123 5.542 5.697 1.00 88.94 173 ILE A C 1
ATOM 1395 O O . ILE A 1 173 ? 8.462 5.656 4.522 1.00 88.94 173 ILE A O 1
ATOM 1399 N N . HIS A 1 174 ? 8.919 5.011 6.626 1.00 86.50 174 HIS A N 1
ATOM 1400 C CA . HIS A 1 174 ? 10.267 4.512 6.365 1.00 86.50 174 HIS A CA 1
ATOM 1401 C C . HIS A 1 174 ? 10.456 3.136 7.029 1.00 86.50 174 HIS A C 1
ATOM 1403 O O . HIS A 1 174 ? 10.161 2.965 8.206 1.00 86.50 174 HIS A O 1
ATOM 1409 N N . GLU A 1 175 ? 10.987 2.156 6.288 1.00 90.00 175 GLU A N 1
ATOM 1410 C CA . GLU A 1 175 ? 11.151 0.766 6.756 1.00 90.00 175 GLU A CA 1
ATOM 1411 C C . GLU A 1 175 ? 12.395 0.547 7.644 1.00 90.00 175 GLU A C 1
ATOM 1413 O O . GLU A 1 175 ? 12.349 -0.164 8.645 1.00 90.00 175 GLU A O 1
ATOM 1418 N N . LYS A 1 176 ? 13.531 1.170 7.303 1.00 88.38 176 LYS A N 1
ATOM 1419 C CA . LYS A 1 176 ? 14.780 1.064 8.080 1.00 88.38 176 LYS A CA 1
ATOM 1420 C C . LYS A 1 176 ? 14.859 2.080 9.223 1.00 88.38 176 LYS A C 1
ATOM 1422 O O . LYS A 1 176 ? 14.234 3.135 9.190 1.00 88.38 176 LYS A O 1
ATOM 1427 N N . LYS A 1 177 ? 15.703 1.777 10.216 1.00 86.25 177 LYS A N 1
ATOM 1428 C CA . LYS A 1 177 ? 16.054 2.717 11.289 1.00 86.25 177 LYS A CA 1
ATOM 1429 C C . LYS A 1 177 ? 16.752 3.944 10.705 1.00 86.25 177 LYS A C 1
ATOM 1431 O O . LYS A 1 177 ? 17.740 3.812 9.988 1.00 86.25 177 LYS A O 1
ATOM 1436 N N . ILE A 1 178 ? 16.279 5.122 11.091 1.00 85.31 178 ILE A N 1
ATOM 1437 C CA . ILE A 1 178 ? 16.946 6.389 10.808 1.00 85.31 178 ILE A CA 1
ATOM 1438 C C . ILE A 1 178 ? 18.092 6.532 11.812 1.00 85.31 178 ILE A C 1
ATOM 1440 O O . ILE A 1 178 ? 17.865 6.739 13.002 1.00 85.31 178 ILE A O 1
ATOM 1444 N N . SER A 1 179 ? 19.326 6.349 11.346 1.00 84.00 179 SER A N 1
ATOM 1445 C CA . SER A 1 179 ? 20.533 6.479 12.180 1.00 84.00 179 SER A CA 1
ATOM 1446 C C . SER A 1 179 ? 21.351 7.724 11.849 1.00 84.00 179 SER A C 1
ATOM 1448 O O . SER A 1 179 ? 22.088 8.207 12.703 1.00 84.00 179 SER A O 1
ATOM 1450 N N . SER A 1 180 ? 21.219 8.248 10.629 1.00 84.19 180 SER A N 1
ATOM 1451 C CA . SER A 1 180 ? 21.937 9.432 10.168 1.00 84.19 180 SER A CA 1
ATOM 1452 C C . SER A 1 180 ? 20.996 10.624 10.060 1.00 84.19 180 SER A C 1
ATOM 1454 O O . SER A 1 180 ? 19.895 10.516 9.521 1.00 84.19 180 SER A O 1
ATOM 1456 N N . ILE A 1 181 ? 21.450 11.785 10.529 1.00 85.44 181 ILE A N 1
ATOM 1457 C CA . ILE A 1 181 ? 20.689 13.033 10.421 1.00 85.44 181 ILE A CA 1
ATOM 1458 C C . ILE A 1 181 ? 20.561 13.509 8.969 1.00 85.44 181 ILE A C 1
ATOM 1460 O O . ILE A 1 181 ? 19.566 14.130 8.611 1.00 85.44 181 ILE A O 1
ATOM 1464 N N . ASN A 1 182 ? 21.521 13.151 8.110 1.00 84.06 182 ASN A N 1
ATOM 1465 C CA . ASN A 1 182 ? 21.526 13.546 6.700 1.00 84.06 182 ASN A CA 1
ATOM 1466 C C . ASN A 1 182 ? 20.316 12.999 5.932 1.00 84.06 182 ASN A C 1
ATOM 1468 O O . ASN A 1 182 ? 19.858 13.635 4.985 1.00 84.06 182 ASN A O 1
ATOM 1472 N N . ASP A 1 183 ? 19.789 11.841 6.337 1.00 82.56 183 ASP A N 1
ATOM 1473 C CA . ASP A 1 183 ? 18.614 11.245 5.698 1.00 82.56 183 ASP A CA 1
ATOM 1474 C C . ASP A 1 183 ? 17.343 12.028 6.046 1.00 82.56 183 ASP A C 1
ATOM 1476 O O . ASP A 1 183 ? 16.478 12.217 5.196 1.00 82.56 183 ASP A O 1
ATOM 1480 N N . VAL A 1 184 ? 17.264 12.562 7.269 1.00 85.50 184 VAL A N 1
ATOM 1481 C CA . VAL A 1 184 ? 16.144 13.400 7.718 1.00 85.50 184 VAL A CA 1
ATOM 1482 C C . VAL A 1 184 ? 16.170 14.763 7.031 1.00 85.50 184 VAL A C 1
ATOM 1484 O O . VAL A 1 184 ? 15.130 15.238 6.586 1.00 85.50 184 VAL A O 1
ATOM 1487 N N . VAL A 1 185 ? 17.351 15.377 6.901 1.00 86.75 185 VAL A N 1
ATOM 1488 C CA . VAL A 1 185 ? 17.503 16.708 6.284 1.00 86.75 185 VAL A CA 1
ATOM 1489 C C . VAL A 1 185 ? 16.976 16.718 4.848 1.00 86.75 185 VAL A C 1
ATOM 1491 O O . VAL A 1 185 ? 16.183 17.588 4.502 1.00 86.75 185 VAL A O 1
ATOM 1494 N N . LYS A 1 186 ? 17.322 15.706 4.044 1.00 84.62 186 LYS A N 1
ATOM 1495 C CA . LYS A 1 186 ? 16.828 15.583 2.660 1.00 84.62 186 LYS A CA 1
ATOM 1496 C C . LYS A 1 186 ? 15.304 15.508 2.581 1.00 84.62 186 LYS A C 1
ATOM 1498 O O . LYS A 1 186 ? 14.703 16.064 1.669 1.00 84.62 186 LYS A O 1
ATOM 1503 N N . VAL A 1 187 ? 14.671 14.810 3.523 1.00 86.62 187 VAL A N 1
ATOM 1504 C CA . VAL A 1 187 ? 13.208 14.689 3.560 1.00 86.62 187 VAL A CA 1
ATOM 1505 C C . VAL A 1 187 ? 12.562 16.013 3.970 1.00 86.62 187 VAL A C 1
ATOM 1507 O O . VAL A 1 187 ? 11.552 16.400 3.390 1.00 86.62 187 VAL A O 1
ATOM 1510 N N . LEU A 1 188 ? 13.159 16.740 4.916 1.00 86.06 188 LEU A N 1
ATOM 1511 C CA . LEU A 1 188 ? 12.673 18.061 5.323 1.00 86.06 188 LEU A CA 1
ATOM 1512 C C . LEU A 1 188 ? 12.769 19.095 4.192 1.00 86.06 188 LEU A C 1
ATOM 1514 O O . LEU A 1 188 ? 11.853 19.896 4.026 1.00 86.06 188 LEU A O 1
ATOM 1518 N N . GLU A 1 189 ? 13.833 19.055 3.386 1.00 86.88 189 GLU A N 1
ATOM 1519 C CA . GLU A 1 189 ? 13.968 19.909 2.198 1.00 86.88 189 GLU A CA 1
ATOM 1520 C C . GLU A 1 189 ? 12.862 19.648 1.167 1.00 86.88 189 GLU A C 1
ATOM 1522 O O . GLU A 1 189 ? 12.306 20.594 0.616 1.00 86.88 189 GLU A O 1
ATOM 1527 N N . LEU A 1 190 ? 12.504 18.379 0.941 1.00 84.50 190 LEU A N 1
ATOM 1528 C CA . LEU A 1 190 ? 11.412 18.009 0.035 1.00 84.50 190 LEU A CA 1
ATOM 1529 C C . LEU A 1 190 ? 10.051 18.515 0.529 1.00 84.50 190 LEU A C 1
ATOM 1531 O O . LEU A 1 190 ? 9.242 18.966 -0.274 1.00 84.50 190 LEU A O 1
ATOM 1535 N N . VAL A 1 191 ? 9.804 18.465 1.842 1.00 85.56 191 VAL A N 1
ATOM 1536 C CA . VAL A 1 191 ? 8.551 18.956 2.439 1.00 85.56 191 VAL A CA 1
ATOM 1537 C C . VAL A 1 191 ? 8.411 20.474 2.306 1.00 85.56 191 VAL A C 1
ATOM 1539 O O . VAL A 1 191 ? 7.307 20.956 2.098 1.00 85.56 191 VAL A O 1
ATOM 1542 N N . LEU A 1 192 ? 9.511 21.230 2.380 1.00 83.00 192 LEU A N 1
ATOM 1543 C CA . LEU A 1 192 ? 9.505 22.690 2.199 1.00 83.00 192 LEU A CA 1
ATOM 1544 C C . LEU A 1 192 ? 9.215 23.140 0.758 1.00 83.00 192 LEU A C 1
ATOM 1546 O O . LEU A 1 192 ? 8.914 24.311 0.541 1.00 83.00 192 LEU A O 1
ATOM 1550 N N . GLN A 1 193 ? 9.369 22.248 -0.223 1.00 75.12 193 GLN A N 1
ATOM 1551 C CA . GLN A 1 193 ? 9.123 22.539 -1.639 1.00 75.12 193 GLN A CA 1
ATOM 1552 C C . GLN A 1 193 ? 7.683 22.237 -2.083 1.00 75.12 193 GLN A C 1
ATOM 1554 O O . GLN A 1 193 ? 7.322 22.603 -3.204 1.00 75.12 193 GLN A O 1
ATOM 1559 N N . LEU A 1 194 ? 6.900 21.555 -1.241 1.00 70.06 194 LEU A N 1
ATOM 1560 C CA . LEU A 1 194 ? 5.478 21.263 -1.448 1.00 70.06 194 LEU A CA 1
ATOM 1561 C C . LEU A 1 194 ? 4.609 22.440 -0.994 1.00 70.06 194 LEU A C 1
ATOM 1563 O O . LEU A 1 194 ? 3.625 22.720 -1.713 1.00 70.06 194 LEU A O 1
#

Secondary structure (DSSP, 8-state):
-HHHHHHHHHHHHHHHHHHHHHHHHHHHHHHHHHHHHHHHHHHHHHHHHHHHHHHHHHHHHHHHHHHHHHHHHHHHHHHHHHHHHHHHHHHHHHHHHHHHHHHHHHHHHHHSSS--SSSTTGGGGS-------SS-------S---S---SSGGG-SBTTTTB---SS------SS----HHHHHHHHHHHHT-

Organism: Prunus dulcis (NCBI:txid3755)